Protein AF-A0A674P788-F1 (afdb_monomer)

pLDDT: mean 87.01, std 16.58, range [34.34, 98.75]

Nearest PDB structures (foldseek):
  6u1o-assembly1_A  TM=3.858E-01  e=1.169E-14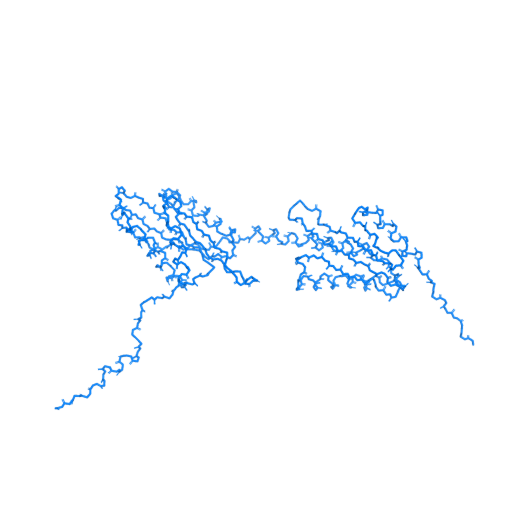  Saccharomyces cerevisiae S288C
  2ebm-assembly1_A  TM=8.494E-01  e=4.348E-06  Homo sapiens
  2cve-assembly1_A  TM=7.428E-01  e=2.187E-07  Thermus thermophilus HB8
  2yz0-assembly1_A  TM=8.628E-01  e=1.066E-05  Saccharomyces cerevisiae
  1vi7-assembly1_A  TM=7.946E-01  e=3.634E-06  Escherichia coli

InterPro domains:
  IPR001498 Impact, N-terminal [PF01205] (143-250)
  IPR006575 RWD domain [PF05773] (15-115)
  IPR006575 RWD domain [PS50908] (16-118)
  IPR006575 RWD domain [SM00591] (16-118)
  IPR016135 Ubiquitin-conjugating enzyme/RWD-like [G3DSA:3.10.110.10] (13-123)
  IPR016135 Ubiquitin-conjugating enzyme/RWD-like [SSF54495] (13-118)
  IPR020568 Ribosomal protein uS5 domain 2-type superfamily [SSF54211] (134-255)
  IPR020569 Uncharacterised protein family UPF0029, Impact, conserved site [PS00910] (206-235)
  IPR023582 Impact family [PTHR16301] (15-259)
  IPR036956 Impact, N-terminal domain superfamily [G3DSA:3.30.230.30] (134-256)

Radius of gyration: 32.17 Å; Cα contacts (8 Å, |Δi|>4): 397; chains: 1; bounding box: 90×57×105 Å

Mean predicted aligned error: 13.91 Å

Sequence (278 aa):
NVTGICGGDRWPQSIEEIEALSSIYGEEWCVIDEAARIFCIKICNGLEKPKLTACLQIILPHEYPSTSPPIYQINAAWLRGSERAKLANSLEDLYVENMGESILYLWVEKVREFLVERSQSAETGRLYEELPPIKHGESITDRRSTFQPHLAPVVSPRQVKMILEKLYENKKIASATHNIYAYRIYCEDKHSFLQDCEDDGETAAGGRLLHLLQILDVRNVMVVVSRWYGGILLGPDRFKHINNCARNILVEEGYAASTVRRPSEESRFQLLLRPSNL

Structure (mmCIF, N/CA/C/O backbone):
data_AF-A0A674P788-F1
#
_entry.id   AF-A0A674P788-F1
#
loop_
_atom_site.group_PDB
_atom_site.id
_atom_site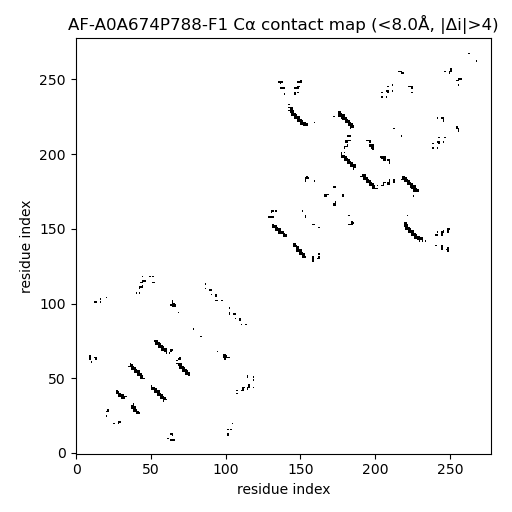.type_symbol
_atom_site.label_atom_id
_atom_site.label_alt_id
_atom_site.label_comp_id
_atom_site.label_asym_id
_atom_site.label_entity_id
_atom_site.label_seq_id
_atom_site.pdbx_PDB_ins_code
_atom_site.Cartn_x
_atom_site.Cartn_y
_atom_site.Cartn_z
_atom_site.occupancy
_atom_site.B_iso_or_equiv
_atom_site.auth_seq_id
_atom_site.auth_comp_id
_atom_site.auth_asym_id
_atom_site.auth_atom_id
_atom_site.pdbx_PDB_model_num
ATOM 1 N N . ASN A 1 1 ? 24.017 -5.223 -67.772 1.00 34.34 1 ASN A N 1
ATOM 2 C CA . ASN A 1 1 ? 24.967 -5.099 -66.649 1.00 34.34 1 ASN A CA 1
ATOM 3 C C . ASN A 1 1 ? 24.275 -4.463 -65.469 1.00 34.34 1 ASN A C 1
ATOM 5 O O . ASN A 1 1 ? 24.107 -3.254 -65.441 1.00 34.34 1 ASN A O 1
ATOM 9 N N . VAL A 1 2 ? 23.815 -5.313 -64.554 1.00 44.38 2 VAL A N 1
ATOM 10 C CA . VAL A 1 2 ? 23.377 -4.925 -63.214 1.00 44.38 2 VAL A CA 1
ATOM 11 C C . VAL A 1 2 ? 24.600 -5.083 -62.317 1.00 44.38 2 VAL A C 1
ATOM 13 O O . VAL A 1 2 ? 25.052 -6.200 -62.102 1.00 44.38 2 VAL A O 1
ATOM 16 N N . THR A 1 3 ? 25.161 -3.968 -61.866 1.00 40.00 3 THR A N 1
ATOM 17 C CA . THR A 1 3 ? 26.220 -3.863 -60.849 1.00 40.00 3 THR A CA 1
ATOM 18 C C . THR A 1 3 ? 26.080 -2.446 -60.301 1.00 40.00 3 THR A C 1
ATOM 20 O O . THR A 1 3 ? 26.124 -1.507 -61.086 1.00 40.00 3 THR A O 1
ATOM 23 N N . GLY A 1 4 ? 25.857 -2.138 -59.036 1.00 38.09 4 GLY A N 1
ATOM 24 C CA . GLY A 1 4 ? 25.847 -2.865 -57.780 1.00 38.09 4 GLY A CA 1
ATOM 25 C C . GLY A 1 4 ? 25.911 -1.721 -56.769 1.00 38.09 4 GLY A C 1
ATOM 26 O O . GLY A 1 4 ? 26.914 -1.015 -56.724 1.00 38.09 4 GLY A O 1
ATOM 27 N N . ILE A 1 5 ? 24.803 -1.421 -56.090 1.00 41.72 5 ILE A N 1
ATOM 28 C CA . ILE A 1 5 ? 24.772 -0.348 -55.094 1.00 41.72 5 ILE A CA 1
ATOM 29 C C . ILE A 1 5 ? 25.453 -0.926 -53.857 1.00 41.72 5 ILE A C 1
ATOM 31 O O . ILE A 1 5 ? 24.876 -1.766 -53.172 1.00 41.72 5 ILE A O 1
ATOM 35 N N . CYS A 1 6 ? 26.708 -0.544 -53.627 1.00 42.16 6 CYS A N 1
ATOM 36 C CA . CYS A 1 6 ? 27.419 -0.843 -52.393 1.00 42.16 6 CYS A CA 1
ATOM 37 C C . CYS A 1 6 ? 26.644 -0.202 -51.232 1.00 42.16 6 CYS A C 1
ATOM 39 O O . CYS A 1 6 ? 26.625 1.023 -51.107 1.00 42.16 6 CYS A O 1
ATOM 41 N N . GLY A 1 7 ? 25.981 -1.019 -50.410 1.00 43.88 7 GLY A N 1
ATOM 42 C CA . GLY A 1 7 ? 25.511 -0.598 -49.094 1.00 43.88 7 GLY A CA 1
ATOM 43 C C . GLY A 1 7 ? 26.738 -0.253 -48.261 1.00 43.88 7 GLY A C 1
ATOM 44 O O . GLY A 1 7 ? 27.521 -1.138 -47.938 1.00 43.88 7 GLY A O 1
ATOM 45 N N . GLY A 1 8 ? 26.966 1.039 -48.032 1.00 45.31 8 GLY A N 1
ATOM 46 C CA . GLY A 1 8 ? 28.122 1.513 -47.283 1.00 45.31 8 GLY A CA 1
ATOM 47 C C . GLY A 1 8 ? 28.039 1.066 -45.828 1.00 45.31 8 GLY A C 1
ATOM 48 O O . GLY A 1 8 ? 27.025 1.303 -45.170 1.00 45.31 8 GLY A O 1
ATOM 49 N N . ASP A 1 9 ? 29.111 0.448 -45.336 1.00 53.47 9 ASP A N 1
ATOM 50 C CA . ASP A 1 9 ? 29.295 0.121 -43.927 1.00 53.47 9 ASP A CA 1
ATOM 51 C C . ASP A 1 9 ? 29.208 1.406 -43.090 1.00 53.47 9 ASP A C 1
ATOM 53 O O . ASP A 1 9 ? 30.157 2.184 -42.995 1.00 53.47 9 ASP A O 1
ATOM 57 N N . ARG A 1 10 ? 28.055 1.639 -42.454 1.00 62.19 10 ARG A N 1
ATOM 58 C CA . ARG A 1 10 ? 27.841 2.737 -41.492 1.00 62.19 10 ARG A CA 1
ATOM 59 C C . ARG A 1 10 ? 28.417 2.444 -40.104 1.00 62.19 10 ARG A C 1
ATOM 61 O O . ARG A 1 10 ? 28.031 3.063 -39.116 1.00 62.19 10 ARG A O 1
ATOM 68 N N . TRP A 1 11 ? 29.402 1.550 -40.041 1.00 61.47 11 TRP A N 1
ATOM 69 C CA . TRP A 1 11 ? 30.199 1.274 -38.850 1.00 61.47 11 TRP A CA 1
ATOM 70 C C . TRP A 1 11 ? 30.702 2.544 -38.131 1.00 61.47 11 TRP A C 1
ATOM 72 O O . TRP A 1 11 ? 30.537 2.607 -36.909 1.00 61.47 11 TRP A O 1
ATOM 82 N N . PRO A 1 12 ? 31.194 3.592 -38.836 1.00 69.00 12 PRO A N 1
ATOM 83 C CA . PRO A 1 12 ? 31.655 4.822 -38.188 1.00 69.00 12 PRO A CA 1
ATOM 84 C C . PRO A 1 12 ? 30.560 5.536 -37.386 1.00 69.00 12 PRO A C 1
ATOM 86 O O . PRO A 1 12 ? 30.819 5.983 -36.277 1.00 69.00 12 PRO A O 1
ATOM 89 N N . GLN A 1 13 ? 29.322 5.564 -37.894 1.00 72.62 13 GLN A N 1
ATOM 90 C CA . GLN A 1 13 ? 28.210 6.251 -37.227 1.00 72.62 13 GLN A CA 1
ATOM 91 C C . GLN A 1 13 ? 27.841 5.585 -35.901 1.00 72.62 13 GLN A C 1
ATOM 93 O O . GLN A 1 13 ? 27.591 6.262 -34.910 1.00 72.62 13 GLN A O 1
ATOM 98 N N . SER A 1 14 ? 27.860 4.248 -35.859 1.00 77.75 14 SER A N 1
ATOM 99 C CA . SER A 1 14 ? 27.599 3.532 -34.610 1.00 77.75 14 SER A CA 1
ATOM 100 C C . SER A 1 14 ? 28.709 3.734 -33.573 1.00 77.75 14 SER A C 1
ATOM 102 O O . SER A 1 14 ? 28.407 3.785 -32.389 1.00 77.75 14 SER A O 1
ATOM 104 N N . ILE A 1 15 ? 29.972 3.894 -33.994 1.00 83.25 15 ILE A N 1
ATOM 105 C CA . ILE A 1 15 ? 31.086 4.193 -33.078 1.00 83.25 15 ILE A CA 1
ATOM 106 C C . ILE A 1 15 ? 30.943 5.599 -32.497 1.00 83.25 15 ILE A C 1
ATOM 108 O O . ILE A 1 15 ? 31.027 5.753 -31.282 1.00 83.25 15 ILE A O 1
ATOM 112 N N . GLU A 1 16 ? 30.683 6.597 -33.345 1.00 88.12 16 GLU A N 1
ATOM 113 C CA . GLU A 1 16 ? 30.477 7.986 -32.913 1.00 88.12 16 GLU A CA 1
ATOM 114 C C . GLU A 1 16 ? 29.339 8.086 -31.885 1.00 88.12 16 GLU A C 1
ATOM 116 O O . GLU A 1 16 ? 29.469 8.777 -30.873 1.00 88.12 16 GLU A O 1
ATOM 121 N N . GLU A 1 17 ? 28.248 7.337 -32.091 1.00 92.62 17 GLU A N 1
ATOM 122 C CA . GLU A 1 17 ? 27.154 7.235 -31.122 1.00 92.62 17 GLU A CA 1
ATOM 123 C C . GLU A 1 17 ? 27.622 6.637 -29.784 1.00 92.62 17 GLU A C 1
ATOM 125 O O . GLU A 1 17 ? 27.320 7.199 -28.732 1.00 92.62 17 GLU A O 1
ATOM 130 N N . ILE A 1 18 ? 28.388 5.539 -29.788 1.00 91.94 18 ILE A N 1
ATOM 131 C CA . ILE A 1 18 ? 28.897 4.936 -28.543 1.00 91.94 18 ILE A CA 1
ATOM 132 C C . ILE A 1 18 ? 29.847 5.883 -27.799 1.00 91.94 18 ILE A C 1
ATOM 134 O O . ILE A 1 18 ? 29.744 6.013 -26.576 1.00 91.94 18 ILE A O 1
ATOM 138 N N . GLU A 1 19 ? 30.750 6.565 -28.503 1.00 91.50 19 GLU A N 1
ATOM 139 C CA . GLU A 1 19 ? 31.676 7.534 -27.902 1.00 91.50 19 GLU A CA 1
ATOM 140 C C . GLU A 1 19 ? 30.927 8.717 -27.275 1.00 91.50 19 GLU A C 1
ATOM 142 O O . GLU A 1 19 ? 31.237 9.140 -26.151 1.00 91.50 19 GLU A O 1
ATOM 147 N N . ALA A 1 20 ? 29.891 9.211 -27.960 1.00 93.25 20 ALA A N 1
ATOM 148 C CA . ALA A 1 20 ? 29.018 10.252 -27.438 1.00 93.25 20 ALA A CA 1
ATOM 149 C C . ALA A 1 20 ? 28.290 9.782 -26.169 1.00 93.25 20 ALA A C 1
ATOM 151 O O . ALA A 1 20 ? 28.329 10.474 -25.152 1.00 93.25 20 ALA A O 1
ATOM 152 N N . LEU A 1 21 ? 27.688 8.587 -26.179 1.00 93.62 21 LEU A N 1
ATOM 153 C CA . LEU A 1 21 ? 26.980 8.033 -25.017 1.00 93.62 21 LEU A CA 1
ATOM 154 C C . LEU A 1 21 ? 27.913 7.801 -23.828 1.00 93.62 21 LEU A C 1
ATOM 156 O O . LEU A 1 21 ? 27.561 8.148 -22.700 1.00 93.62 21 LEU A O 1
ATOM 160 N N . SER A 1 22 ? 29.115 7.273 -24.069 1.00 92.38 22 SER A N 1
ATOM 161 C CA . SER A 1 22 ? 30.122 7.096 -23.021 1.00 92.38 22 SER A CA 1
ATOM 162 C C . SER A 1 22 ? 30.531 8.434 -22.398 1.00 92.38 22 SER A C 1
ATOM 164 O O . SER A 1 22 ? 30.783 8.494 -21.196 1.00 92.38 22 SER A O 1
ATOM 166 N N . SER A 1 23 ? 30.580 9.508 -23.192 1.00 94.50 23 SER A N 1
ATOM 167 C CA . SER A 1 23 ? 30.907 10.856 -22.713 1.00 94.50 23 SER A CA 1
ATOM 168 C C . SER A 1 23 ? 29.754 11.503 -21.942 1.00 94.50 23 SER A C 1
ATOM 170 O O . SER A 1 23 ? 29.988 12.183 -20.945 1.00 94.50 23 SER A O 1
ATOM 172 N N . ILE A 1 24 ? 28.512 11.290 -22.388 1.00 93.81 24 ILE A N 1
ATOM 173 C CA . ILE A 1 24 ? 27.304 11.849 -21.763 1.00 93.81 24 ILE A CA 1
ATOM 174 C C . ILE A 1 24 ? 27.024 11.175 -20.417 1.00 93.81 24 ILE A C 1
ATOM 176 O O . ILE A 1 24 ? 26.744 11.858 -19.433 1.00 93.81 24 ILE A O 1
ATOM 180 N N . TYR A 1 25 ? 27.082 9.843 -20.373 1.00 92.62 25 TYR A N 1
ATOM 181 C CA . TYR A 1 25 ? 26.608 9.058 -19.230 1.00 92.62 25 TYR A CA 1
ATOM 182 C C . TYR A 1 25 ? 27.727 8.596 -18.288 1.00 92.62 25 TYR A C 1
ATOM 184 O O . TYR A 1 25 ? 27.441 8.177 -17.166 1.00 92.62 25 TYR A O 1
ATOM 192 N N . GLY A 1 26 ? 28.997 8.699 -18.697 1.00 92.50 26 GLY A N 1
ATOM 193 C CA . GLY A 1 26 ? 30.151 8.407 -17.847 1.00 92.50 26 GLY A CA 1
ATOM 194 C C . GLY A 1 26 ? 30.041 7.043 -17.162 1.00 92.50 26 GLY A C 1
ATOM 195 O O . GLY A 1 26 ? 29.938 6.014 -17.821 1.00 92.50 26 GLY A O 1
ATOM 196 N N . GLU A 1 27 ? 30.015 7.039 -15.827 1.00 89.81 27 GLU A N 1
ATOM 197 C CA . GLU A 1 27 ? 29.941 5.818 -15.007 1.00 89.81 27 GLU A CA 1
ATOM 198 C C . GLU A 1 27 ? 28.623 5.031 -15.147 1.00 89.81 27 GLU A C 1
ATOM 200 O O . GLU A 1 27 ? 28.560 3.862 -14.760 1.00 89.81 27 GLU A O 1
ATOM 205 N N . GLU A 1 28 ? 27.554 5.643 -15.667 1.00 92.06 28 GLU A N 1
ATOM 206 C CA . GLU A 1 28 ? 26.289 4.942 -15.920 1.00 92.06 28 GLU A CA 1
ATOM 207 C C . GLU A 1 28 ? 26.374 4.022 -17.150 1.00 92.06 28 GLU A C 1
ATOM 209 O O . GLU A 1 28 ? 25.600 3.063 -17.234 1.00 92.06 28 GLU A O 1
ATOM 214 N N . TRP A 1 29 ? 27.306 4.284 -18.075 1.00 95.19 29 TRP A N 1
ATOM 215 C CA . TRP A 1 29 ? 27.534 3.514 -19.298 1.00 95.19 29 TRP A CA 1
ATOM 216 C C . TRP A 1 29 ? 28.665 2.496 -19.120 1.00 95.19 29 TRP A C 1
ATOM 218 O O . TRP A 1 29 ? 29.747 2.807 -18.629 1.00 95.19 29 TRP A O 1
ATOM 228 N N . CYS A 1 30 ? 28.430 1.258 -19.547 1.00 93.94 30 CYS A N 1
ATOM 229 C CA . CYS A 1 30 ? 29.370 0.155 -19.410 1.00 93.94 30 CYS A CA 1
ATOM 230 C C . CYS A 1 30 ? 29.507 -0.609 -20.730 1.00 93.94 30 CYS A C 1
ATOM 232 O O . CYS A 1 30 ? 28.526 -1.112 -21.284 1.00 93.94 30 CYS A O 1
ATOM 234 N N . VAL A 1 31 ? 30.745 -0.740 -21.206 1.00 93.62 31 VAL A N 1
ATOM 235 C CA . VAL A 1 31 ? 31.096 -1.634 -22.314 1.00 93.62 31 VAL A CA 1
ATOM 236 C C . VAL A 1 31 ? 31.291 -3.036 -21.742 1.00 93.62 31 VAL A C 1
ATOM 238 O O . VAL A 1 31 ? 32.177 -3.249 -20.916 1.00 93.62 31 VAL A O 1
ATOM 241 N N . ILE A 1 32 ? 30.440 -3.980 -22.147 1.00 93.75 32 ILE A N 1
ATOM 242 C CA . ILE A 1 32 ? 30.490 -5.369 -21.667 1.00 93.75 32 ILE A CA 1
ATOM 243 C C . ILE A 1 32 ? 31.425 -6.191 -22.550 1.00 93.75 32 ILE A C 1
ATOM 245 O O . ILE A 1 32 ? 32.307 -6.881 -22.046 1.00 93.75 32 ILE A O 1
ATOM 249 N N . ASP A 1 33 ? 31.228 -6.104 -23.865 1.00 93.25 33 ASP A N 1
ATOM 250 C CA . ASP A 1 33 ? 32.060 -6.755 -24.873 1.00 93.25 33 ASP A CA 1
ATOM 251 C C . ASP A 1 33 ? 32.026 -5.908 -26.148 1.00 93.25 33 ASP A C 1
ATOM 253 O O . ASP A 1 33 ? 31.024 -5.869 -26.861 1.00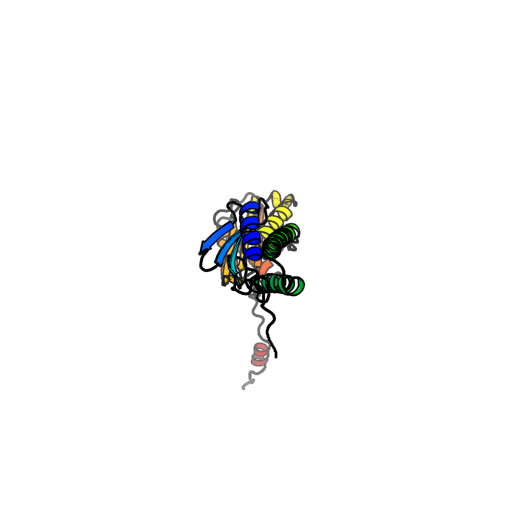 93.25 33 ASP A O 1
ATOM 257 N N . GLU A 1 34 ? 33.116 -5.196 -26.417 1.00 89.56 34 GLU A N 1
ATOM 258 C CA . GLU A 1 34 ? 33.230 -4.315 -27.579 1.00 89.56 34 GLU A CA 1
ATOM 259 C C . GLU A 1 34 ? 33.213 -5.099 -28.900 1.00 89.56 34 GLU A C 1
ATOM 261 O O . GLU A 1 34 ? 32.553 -4.689 -29.855 1.00 89.56 34 GLU A O 1
ATOM 266 N N . ALA A 1 35 ? 33.867 -6.266 -28.942 1.00 88.44 35 ALA A N 1
ATOM 267 C CA . ALA A 1 35 ? 33.947 -7.095 -30.143 1.00 88.44 35 ALA A CA 1
ATOM 268 C C . ALA A 1 35 ? 32.581 -7.697 -30.501 1.00 88.44 35 ALA A C 1
ATOM 270 O O . ALA A 1 35 ? 32.218 -7.762 -31.676 1.00 88.44 35 ALA A O 1
ATOM 271 N N . ALA A 1 36 ? 31.803 -8.087 -29.490 1.00 90.56 36 ALA A N 1
ATOM 272 C CA . ALA A 1 36 ? 30.429 -8.553 -29.658 1.00 90.56 36 ALA A CA 1
ATOM 273 C C . ALA A 1 36 ? 29.386 -7.413 -29.682 1.00 90.56 36 ALA A C 1
ATOM 275 O O . ALA A 1 36 ? 28.190 -7.689 -29.796 1.00 90.56 36 ALA A O 1
ATOM 276 N N . ARG A 1 37 ? 29.818 -6.145 -29.584 1.00 93.25 37 ARG A N 1
ATOM 277 C CA . ARG A 1 37 ? 28.974 -4.933 -29.557 1.00 93.25 37 ARG A CA 1
ATOM 278 C C . ARG A 1 37 ? 27.885 -4.973 -28.486 1.00 93.25 37 ARG A C 1
ATOM 280 O O . ARG A 1 37 ? 26.720 -4.660 -28.751 1.00 93.25 37 ARG A O 1
ATOM 287 N N . ILE A 1 38 ? 28.279 -5.379 -27.282 1.00 95.06 38 ILE A N 1
ATOM 288 C CA . ILE A 1 38 ? 27.415 -5.498 -26.110 1.00 95.06 38 ILE A CA 1
ATOM 289 C C . ILE A 1 38 ? 27.736 -4.384 -25.119 1.00 95.06 38 ILE A C 1
ATOM 291 O O . ILE A 1 38 ? 28.860 -4.256 -24.625 1.00 95.06 38 ILE A O 1
ATOM 295 N N . PHE A 1 39 ? 26.705 -3.632 -24.756 1.00 95.94 39 PHE A N 1
ATOM 296 C CA . PHE A 1 39 ? 26.774 -2.493 -23.847 1.00 95.94 39 PHE A CA 1
ATOM 297 C C . PHE A 1 39 ? 25.673 -2.623 -22.778 1.00 95.94 39 PHE A C 1
ATOM 299 O O . PHE A 1 39 ? 24.627 -3.213 -23.042 1.00 95.94 39 PHE A O 1
ATOM 306 N N . CYS A 1 40 ? 25.863 -2.102 -21.564 1.00 96.31 40 CYS A N 1
ATOM 307 C CA . CYS A 1 40 ? 24.758 -1.835 -20.624 1.00 96.31 40 CYS A CA 1
ATOM 308 C C . CYS A 1 40 ? 24.837 -0.392 -20.158 1.00 96.31 40 CYS A C 1
ATOM 310 O O . CYS A 1 40 ? 25.914 0.147 -19.923 1.00 96.31 40 CYS A O 1
ATOM 312 N N . ILE A 1 41 ? 23.669 0.198 -19.952 1.00 96.56 41 ILE A N 1
ATOM 313 C CA . ILE A 1 41 ? 23.519 1.458 -19.245 1.00 96.56 41 ILE A CA 1
ATOM 314 C C . ILE A 1 41 ? 22.586 1.283 -18.053 1.00 96.56 41 ILE A C 1
ATOM 316 O O . ILE A 1 41 ? 21.514 0.676 -18.151 1.00 96.56 41 ILE A O 1
ATOM 320 N N . LYS A 1 42 ? 22.992 1.826 -16.907 1.00 95.31 42 LYS A N 1
ATOM 321 C CA . LYS A 1 42 ? 22.166 1.907 -15.703 1.00 95.31 42 LYS A CA 1
ATOM 322 C C . LYS A 1 42 ? 21.440 3.247 -15.677 1.00 95.31 42 LYS A C 1
ATOM 324 O O . LYS A 1 42 ? 22.055 4.282 -15.486 1.00 95.31 42 LYS A O 1
ATOM 329 N N . ILE A 1 43 ? 20.119 3.214 -15.795 1.00 94.75 43 ILE A N 1
ATOM 330 C CA . ILE A 1 43 ? 19.272 4.405 -15.892 1.00 94.75 43 ILE A CA 1
ATOM 331 C C . ILE A 1 43 ? 18.508 4.577 -14.581 1.00 94.75 43 ILE A C 1
ATOM 333 O O . ILE A 1 43 ? 17.904 3.624 -14.075 1.00 94.75 43 ILE A O 1
ATOM 337 N N . CYS A 1 44 ? 18.516 5.789 -14.023 1.00 90.62 44 CYS A N 1
ATOM 338 C CA . CYS A 1 44 ? 17.719 6.147 -12.852 1.00 90.62 44 CYS A CA 1
ATOM 339 C C . CYS A 1 44 ? 16.799 7.346 -13.114 1.00 90.62 44 CYS A C 1
ATOM 341 O O . CYS A 1 44 ? 17.060 8.172 -13.986 1.00 90.62 44 CYS A O 1
ATOM 343 N N . ASN A 1 45 ? 15.720 7.453 -12.333 1.00 86.69 45 ASN A N 1
ATOM 344 C CA . ASN A 1 45 ? 14.744 8.543 -12.454 1.00 86.69 45 ASN A CA 1
ATOM 345 C C . ASN A 1 45 ? 15.235 9.909 -11.939 1.00 86.69 45 ASN A C 1
ATOM 347 O O . ASN A 1 45 ? 14.469 10.861 -11.979 1.00 86.69 45 ASN A O 1
ATOM 351 N N . GLY A 1 46 ? 16.459 10.017 -11.408 1.00 79.38 46 GLY A N 1
ATOM 352 C CA . GLY A 1 46 ? 17.012 11.281 -10.897 1.00 79.38 46 GLY A CA 1
ATOM 353 C C . GLY A 1 46 ? 16.326 11.855 -9.645 1.00 79.38 46 GLY A C 1
ATOM 354 O O . GLY A 1 46 ? 16.718 12.920 -9.182 1.00 79.38 46 GLY A O 1
ATOM 355 N N . LEU A 1 47 ? 15.331 11.165 -9.076 1.00 76.81 47 LEU A N 1
ATOM 356 C CA . LEU A 1 47 ? 14.580 11.609 -7.896 1.00 76.81 47 LEU A CA 1
ATOM 357 C C . LEU A 1 47 ? 15.178 11.041 -6.600 1.00 76.81 47 LEU A C 1
ATOM 359 O O . LEU A 1 47 ? 15.710 9.928 -6.582 1.00 76.81 47 LEU A O 1
ATOM 363 N N . GLU A 1 48 ? 15.038 11.776 -5.490 1.00 68.38 48 GLU A N 1
ATOM 364 C CA . GLU A 1 48 ? 15.535 11.327 -4.182 1.00 68.38 48 GLU A CA 1
ATOM 365 C C . GLU A 1 48 ? 14.775 10.094 -3.665 1.00 68.38 48 GLU A C 1
ATOM 367 O O . GLU A 1 48 ? 15.405 9.122 -3.237 1.00 68.38 48 GLU A O 1
ATOM 372 N N . LYS A 1 49 ? 13.431 10.088 -3.728 1.00 68.69 49 LYS A N 1
ATOM 373 C CA . LYS A 1 49 ? 12.575 8.935 -3.389 1.00 68.69 49 LYS A CA 1
ATOM 374 C C . LYS A 1 49 ? 11.234 8.985 -4.148 1.00 68.69 49 LYS A C 1
ATOM 376 O O . LYS A 1 49 ? 10.681 10.070 -4.231 1.00 68.69 49 LYS A O 1
ATOM 381 N N . PRO A 1 50 ? 10.688 7.834 -4.600 1.00 67.75 50 PRO A N 1
ATOM 382 C CA . PRO A 1 50 ? 11.356 6.535 -4.709 1.0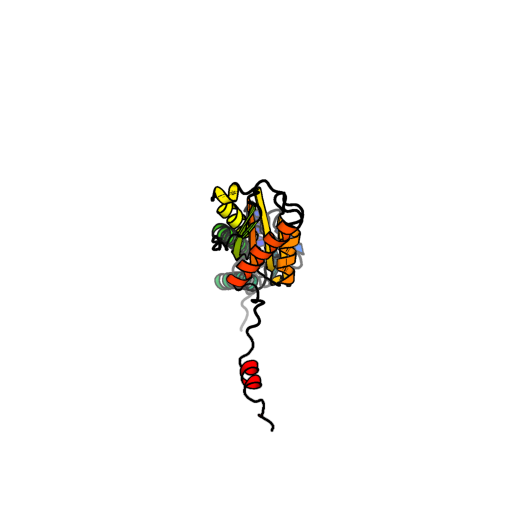0 67.75 50 PRO A CA 1
ATOM 383 C C . PRO A 1 50 ? 12.396 6.529 -5.846 1.00 67.75 50 PRO A C 1
ATOM 385 O O . PRO A 1 50 ? 12.068 6.811 -6.994 1.00 67.75 50 PRO A O 1
ATOM 388 N N . LYS A 1 51 ? 13.650 6.149 -5.550 1.00 82.38 51 LYS A N 1
ATOM 389 C CA . LYS A 1 51 ? 14.697 5.991 -6.574 1.00 82.38 51 LYS A CA 1
ATOM 390 C C . LYS A 1 51 ? 14.440 4.717 -7.375 1.00 82.38 51 LYS A C 1
ATOM 392 O O . LYS A 1 51 ? 14.641 3.609 -6.876 1.00 82.38 51 LYS A O 1
ATOM 397 N N . LEU A 1 52 ? 13.974 4.876 -8.609 1.00 88.12 52 LEU A N 1
ATOM 398 C CA . LEU A 1 52 ? 13.778 3.774 -9.544 1.00 88.12 52 LEU A CA 1
ATOM 399 C C . LEU A 1 52 ? 15.016 3.614 -10.417 1.00 88.12 52 LEU A C 1
ATOM 401 O O . LEU A 1 52 ? 15.678 4.585 -10.780 1.00 88.12 52 LEU A O 1
ATOM 405 N N . THR A 1 53 ? 15.354 2.368 -10.728 1.00 90.88 53 THR A N 1
ATOM 406 C CA . THR A 1 53 ? 16.512 2.033 -11.558 1.00 90.88 53 THR A CA 1
ATOM 407 C C . THR A 1 53 ? 16.173 0.875 -12.490 1.00 90.88 53 THR A C 1
ATOM 409 O O . THR A 1 53 ? 15.424 -0.028 -12.099 1.00 90.88 53 THR A O 1
ATOM 412 N N . ALA A 1 54 ? 16.739 0.912 -13.695 1.00 94.31 54 ALA A N 1
ATOM 413 C CA . ALA A 1 54 ? 16.738 -0.161 -14.688 1.00 94.31 54 ALA A CA 1
ATOM 414 C C . ALA A 1 54 ? 18.145 -0.275 -15.317 1.00 94.31 54 ALA A C 1
ATOM 416 O O . ALA A 1 54 ? 18.781 0.754 -15.526 1.00 94.31 54 ALA A O 1
ATOM 417 N N . CYS A 1 55 ? 18.644 -1.486 -15.608 1.00 95.88 55 CYS A N 1
ATOM 418 C CA . CYS A 1 55 ? 19.755 -1.656 -16.572 1.00 95.88 55 CYS A CA 1
ATOM 419 C C . CYS A 1 55 ? 19.149 -2.040 -17.913 1.00 95.88 55 CYS A C 1
ATOM 421 O O . CYS A 1 55 ? 18.346 -2.977 -17.989 1.00 95.88 55 CYS A O 1
ATOM 423 N N . LEU A 1 56 ? 19.539 -1.296 -18.938 1.00 96.88 56 LEU A N 1
ATOM 424 C CA . LEU A 1 56 ? 19.267 -1.586 -20.331 1.00 96.88 56 LEU A CA 1
ATOM 425 C C . LEU A 1 56 ? 20.549 -2.172 -20.919 1.00 96.88 56 LEU A C 1
ATOM 427 O O . LEU A 1 56 ? 21.535 -1.459 -21.086 1.00 96.88 56 LEU A O 1
ATOM 431 N N . GLN A 1 57 ? 20.539 -3.471 -21.193 1.00 97.38 57 GLN A N 1
ATOM 432 C CA . GLN A 1 57 ? 21.580 -4.127 -21.971 1.00 97.38 57 GLN A CA 1
ATOM 433 C C . GLN A 1 57 ? 21.215 -4.041 -23.451 1.00 97.38 57 GLN A C 1
ATOM 435 O O . GLN A 1 57 ? 20.072 -4.316 -23.815 1.00 97.38 57 GLN A O 1
ATOM 440 N N . ILE A 1 58 ? 22.187 -3.677 -24.279 1.00 96.94 58 ILE A N 1
ATOM 441 C CA . ILE A 1 58 ? 22.056 -3.401 -25.707 1.00 96.94 58 ILE A CA 1
ATOM 442 C C . ILE A 1 58 ? 23.071 -4.264 -26.450 1.00 96.94 58 ILE A C 1
ATOM 444 O O . ILE A 1 58 ? 24.230 -4.357 -26.049 1.00 96.94 58 ILE A O 1
ATOM 448 N N . ILE A 1 59 ? 22.631 -4.886 -27.535 1.00 96.06 59 ILE A N 1
ATOM 449 C CA . ILE A 1 59 ? 23.457 -5.633 -28.477 1.00 96.06 59 ILE A CA 1
ATOM 450 C C . ILE A 1 59 ? 23.201 -5.014 -29.848 1.00 96.06 59 ILE A C 1
ATOM 452 O O . ILE A 1 59 ? 22.050 -4.968 -30.283 1.00 96.06 59 ILE A O 1
ATOM 456 N N . LEU A 1 60 ? 24.243 -4.518 -30.517 1.00 93.69 60 LEU A N 1
ATOM 457 C CA . LEU A 1 60 ? 24.101 -3.858 -31.819 1.00 93.69 60 LEU A CA 1
ATOM 458 C C . LEU A 1 60 ? 24.356 -4.841 -32.974 1.00 93.69 60 LEU A C 1
ATOM 460 O O . LEU A 1 60 ? 25.503 -5.253 -33.170 1.00 93.69 60 LEU A O 1
ATOM 464 N N . PRO A 1 61 ? 23.338 -5.192 -33.786 1.00 92.94 61 PRO A N 1
ATOM 465 C CA . PRO A 1 61 ? 23.539 -5.981 -35.002 1.00 92.94 61 PRO A CA 1
ATOM 466 C C . PRO A 1 61 ? 24.444 -5.259 -35.998 1.00 92.94 61 PRO A C 1
ATOM 468 O O . PRO A 1 61 ? 24.480 -4.028 -36.022 1.00 92.94 61 PRO A O 1
ATOM 471 N N . HIS A 1 62 ? 25.148 -6.001 -36.856 1.00 89.31 62 HIS A N 1
ATOM 472 C CA . HIS A 1 62 ? 26.050 -5.431 -37.869 1.00 89.31 62 HIS A CA 1
ATOM 473 C C . HIS A 1 62 ? 25.370 -4.398 -38.775 1.00 89.31 62 HIS A C 1
ATOM 475 O O . HIS A 1 62 ? 26.007 -3.439 -39.196 1.00 89.31 62 HIS A O 1
ATOM 481 N N . GLU A 1 63 ? 24.068 -4.543 -38.996 1.00 89.69 63 GLU A N 1
ATOM 482 C CA . GLU A 1 63 ? 23.272 -3.673 -39.851 1.00 89.69 63 GLU A CA 1
ATOM 483 C C . GLU A 1 63 ? 22.700 -2.439 -39.130 1.00 89.69 63 GLU A C 1
ATOM 485 O O . GLU A 1 63 ? 22.045 -1.614 -39.770 1.00 89.69 63 GLU A O 1
ATOM 490 N N . TYR A 1 64 ? 22.922 -2.282 -37.820 1.00 89.19 64 TYR A N 1
ATOM 491 C CA . TYR A 1 64 ? 22.565 -1.069 -37.076 1.00 89.19 64 TYR A CA 1
ATOM 492 C C . TYR A 1 64 ? 23.542 0.083 -37.390 1.00 89.19 64 TYR A C 1
ATOM 494 O O . TYR A 1 64 ? 24.755 -0.160 -37.407 1.00 89.19 64 TYR A O 1
ATOM 502 N N . PRO A 1 65 ? 23.068 1.335 -37.577 1.00 86.81 65 PRO A N 1
ATOM 503 C CA . PRO A 1 65 ? 21.675 1.814 -37.459 1.00 86.81 65 PRO A CA 1
ATOM 504 C C . PRO A 1 65 ? 20.823 1.697 -38.731 1.00 86.81 65 PRO A C 1
ATOM 506 O O . PRO A 1 65 ? 19.682 2.143 -38.767 1.00 86.81 65 PRO A O 1
ATOM 509 N N . SER A 1 66 ? 21.357 1.105 -39.799 1.00 84.50 66 SER A N 1
ATOM 510 C CA . SER A 1 66 ? 20.769 1.190 -41.140 1.00 84.50 66 SER A CA 1
ATOM 511 C C . SER A 1 66 ? 19.449 0.434 -41.297 1.00 84.50 66 SER A C 1
ATOM 513 O O . SER A 1 66 ? 18.456 1.033 -41.696 1.00 84.50 66 SER A O 1
ATOM 515 N N . THR A 1 67 ? 19.439 -0.881 -41.064 1.00 85.38 67 THR A N 1
ATOM 516 C CA . THR A 1 67 ? 18.278 -1.734 -41.401 1.00 85.38 67 THR A CA 1
ATOM 517 C C . THR A 1 67 ? 17.821 -2.642 -40.267 1.00 85.38 67 THR A C 1
ATOM 519 O O . THR A 1 67 ? 16.802 -3.308 -40.419 1.00 85.38 67 THR A O 1
ATOM 522 N N . SER A 1 68 ? 18.543 -2.665 -39.146 1.00 89.06 68 SER A N 1
ATOM 523 C CA . SER A 1 68 ? 18.204 -3.480 -37.976 1.00 89.06 68 SER A CA 1
ATOM 524 C C . SER A 1 68 ? 18.187 -2.617 -36.712 1.00 89.06 68 SER A C 1
ATOM 526 O O . SER A 1 68 ? 19.112 -1.819 -36.535 1.00 89.06 68 SER A O 1
ATOM 528 N N . PRO A 1 69 ? 17.190 -2.776 -35.820 1.00 92.38 69 PRO A N 1
ATOM 529 C CA . PRO A 1 69 ? 17.189 -2.112 -34.523 1.00 92.38 69 PRO A CA 1
ATOM 530 C C . PRO A 1 69 ? 18.237 -2.731 -33.585 1.00 92.38 69 PRO A C 1
ATOM 532 O O . PRO A 1 69 ? 18.654 -3.878 -33.784 1.00 92.38 69 PRO A O 1
ATOM 535 N N . PRO A 1 70 ? 18.636 -2.027 -32.514 1.00 94.06 70 PRO A N 1
ATOM 536 C CA . PRO A 1 70 ? 19.364 -2.643 -31.415 1.00 94.06 70 PRO A CA 1
ATOM 537 C C . PRO A 1 70 ? 18.545 -3.782 -30.785 1.00 94.06 70 PRO A C 1
ATOM 539 O O . PRO A 1 70 ? 17.333 -3.679 -30.609 1.00 94.06 70 PRO A O 1
ATOM 542 N N . ILE A 1 71 ? 19.202 -4.864 -30.380 1.00 95.25 71 ILE A N 1
ATOM 543 C CA . ILE A 1 71 ? 18.577 -5.911 -29.562 1.00 95.25 71 ILE A CA 1
ATOM 544 C C . ILE A 1 71 ? 18.775 -5.529 -28.100 1.00 95.25 71 ILE A C 1
ATOM 546 O O . ILE A 1 71 ? 19.870 -5.118 -27.717 1.00 95.25 71 ILE A O 1
ATOM 550 N N . TYR A 1 72 ? 17.750 -5.684 -27.262 1.00 96.12 72 TYR A N 1
ATOM 551 C CA . TYR A 1 72 ? 17.845 -5.248 -25.873 1.00 96.12 72 TYR A CA 1
ATOM 552 C C . TYR A 1 72 ? 17.282 -6.220 -24.841 1.00 96.12 72 TYR A C 1
ATOM 554 O O . TYR A 1 72 ? 16.408 -7.048 -25.106 1.00 96.12 72 TYR A O 1
ATOM 562 N N . GLN A 1 73 ? 17.767 -6.062 -23.610 1.00 94.06 73 GLN A N 1
ATOM 563 C CA . GLN A 1 73 ? 17.188 -6.649 -22.408 1.00 94.06 73 GLN A CA 1
ATOM 564 C C . GLN A 1 73 ? 17.110 -5.594 -21.305 1.00 94.06 73 GLN A C 1
ATOM 566 O O . GLN A 1 73 ? 18.107 -4.959 -20.972 1.00 94.06 73 GLN A O 1
ATOM 571 N N . ILE A 1 74 ? 15.927 -5.426 -20.707 1.00 94.50 74 ILE A N 1
ATOM 572 C CA . ILE A 1 74 ? 15.733 -4.521 -19.567 1.00 94.50 74 ILE A CA 1
ATOM 573 C C . ILE A 1 74 ? 15.583 -5.344 -18.296 1.00 94.50 74 ILE A C 1
ATOM 575 O O . ILE A 1 74 ? 14.663 -6.162 -18.175 1.00 94.50 74 ILE A O 1
ATOM 579 N N . ASN A 1 75 ? 16.467 -5.092 -17.332 1.00 90.31 75 ASN A N 1
ATOM 580 C CA . ASN A 1 75 ? 16.400 -5.681 -16.005 1.00 90.31 75 ASN A CA 1
ATOM 581 C C . ASN A 1 75 ? 15.983 -4.634 -14.967 1.00 90.31 75 ASN A C 1
ATOM 583 O O . ASN A 1 75 ? 16.706 -3.677 -14.679 1.00 90.31 75 ASN A O 1
ATOM 587 N N . ALA A 1 76 ? 14.803 -4.853 -14.395 1.00 88.44 76 ALA A N 1
ATOM 588 C CA . ALA A 1 76 ? 14.264 -4.103 -13.277 1.00 88.44 76 ALA A CA 1
ATOM 589 C C . ALA A 1 76 ? 13.282 -4.994 -12.502 1.00 88.44 76 ALA A C 1
ATOM 591 O O . ALA A 1 76 ? 12.327 -5.515 -13.077 1.00 88.44 76 ALA A O 1
ATOM 592 N N . ALA A 1 77 ? 13.478 -5.148 -11.186 1.00 82.38 77 ALA A N 1
ATOM 593 C CA . ALA A 1 77 ? 12.688 -6.072 -10.354 1.00 82.38 77 ALA A CA 1
ATOM 594 C C . ALA A 1 77 ? 11.166 -5.821 -10.416 1.00 82.38 77 ALA A C 1
ATOM 596 O O . ALA A 1 77 ? 10.360 -6.733 -10.215 1.00 82.38 77 ALA A O 1
ATOM 597 N N . TRP A 1 78 ? 10.795 -4.577 -10.706 1.00 80.50 78 TRP A N 1
ATOM 598 C CA . TRP A 1 78 ? 9.435 -4.066 -10.733 1.00 80.50 78 TRP A CA 1
ATOM 599 C C . TRP A 1 78 ? 8.788 -4.055 -12.129 1.00 80.50 78 TRP A C 1
ATOM 601 O O . TRP A 1 78 ? 7.585 -3.826 -12.225 1.00 80.50 78 TRP A O 1
ATOM 611 N N . LEU A 1 79 ? 9.553 -4.272 -13.204 1.00 86.25 79 LEU A N 1
ATOM 612 C CA . LEU A 1 79 ? 9.065 -4.162 -14.580 1.00 86.25 79 LEU A CA 1
ATOM 613 C C . LEU A 1 79 ? 8.455 -5.498 -15.028 1.00 86.25 79 LEU A C 1
ATOM 615 O O . LEU A 1 79 ? 9.159 -6.405 -15.477 1.00 86.25 79 LEU A O 1
ATOM 619 N N . ARG A 1 80 ? 7.136 -5.640 -14.876 1.00 84.94 80 ARG A N 1
ATOM 620 C CA . ARG A 1 80 ? 6.387 -6.868 -15.198 1.00 84.94 80 ARG A CA 1
ATOM 621 C C . AR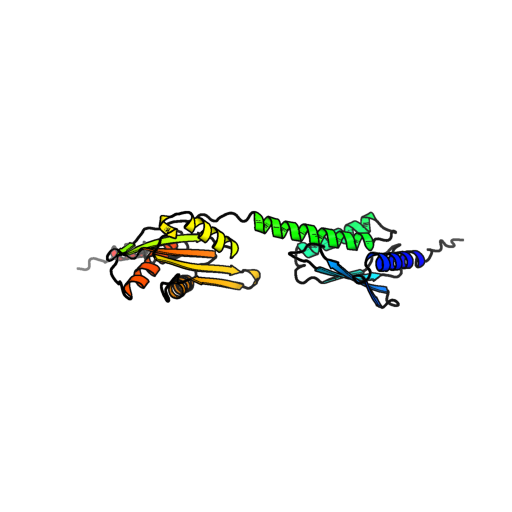G A 1 80 ? 5.059 -6.544 -15.883 1.00 84.94 80 ARG A C 1
ATOM 623 O O . ARG A 1 80 ? 4.573 -5.421 -15.793 1.00 84.94 80 ARG A O 1
ATOM 630 N N . GLY A 1 81 ? 4.470 -7.542 -16.542 1.00 86.75 81 GLY A N 1
ATOM 631 C CA . GLY A 1 81 ? 3.120 -7.454 -17.106 1.00 86.75 81 GLY A CA 1
ATOM 632 C C . GLY A 1 81 ? 2.940 -6.282 -18.074 1.00 86.75 81 GLY A C 1
ATOM 633 O O . GLY A 1 81 ? 3.750 -6.089 -18.982 1.00 86.75 81 GLY A O 1
ATOM 634 N N . SER A 1 82 ? 1.881 -5.498 -17.857 1.00 83.19 82 SER A N 1
ATOM 635 C CA . SER A 1 82 ? 1.499 -4.364 -18.706 1.00 83.19 82 SER A CA 1
ATOM 636 C C . SER A 1 82 ? 2.571 -3.276 -18.784 1.00 83.19 82 SER A C 1
ATOM 638 O O . SER A 1 82 ? 2.785 -2.723 -19.855 1.00 83.19 82 SER A O 1
ATOM 640 N N . GLU A 1 83 ? 3.294 -3.005 -17.697 1.00 86.50 83 GLU A N 1
ATOM 641 C CA . GLU A 1 83 ? 4.356 -1.989 -17.673 1.00 86.50 83 GLU A CA 1
ATOM 642 C C . GLU A 1 83 ? 5.528 -2.372 -18.585 1.00 86.50 83 GLU A C 1
ATOM 644 O O . GLU A 1 83 ? 6.063 -1.530 -19.303 1.00 86.50 83 GLU A O 1
ATOM 649 N N . ARG A 1 84 ? 5.888 -3.664 -18.618 1.00 91.38 84 ARG A N 1
ATOM 650 C CA . ARG A 1 84 ? 6.915 -4.178 -19.535 1.00 91.38 84 ARG A CA 1
ATOM 651 C C . ARG A 1 84 ? 6.479 -4.037 -20.992 1.00 91.38 84 ARG A C 1
ATOM 653 O O . ARG A 1 84 ? 7.293 -3.647 -21.819 1.00 91.38 84 ARG A O 1
ATOM 660 N N . ALA A 1 85 ? 5.217 -4.350 -21.289 1.00 89.00 85 ALA A N 1
ATOM 661 C CA . ALA A 1 85 ? 4.669 -4.232 -22.638 1.00 89.00 85 ALA A CA 1
ATOM 662 C C . ALA A 1 85 ? 4.626 -2.770 -23.108 1.00 89.00 85 ALA A C 1
ATOM 664 O O . ALA A 1 85 ? 5.069 -2.481 -24.210 1.00 89.00 85 ALA A O 1
ATOM 665 N N . LYS A 1 86 ? 4.177 -1.838 -22.255 1.00 93.12 86 LYS A N 1
ATOM 666 C CA . LYS A 1 86 ? 4.163 -0.398 -22.569 1.00 93.12 86 LYS A CA 1
ATOM 667 C C . LYS A 1 86 ? 5.553 0.135 -22.907 1.00 93.12 86 LYS A C 1
ATOM 669 O O . LYS A 1 86 ? 5.713 0.805 -23.924 1.00 93.12 86 LYS A O 1
ATOM 674 N N . LEU A 1 87 ? 6.548 -0.170 -22.067 1.00 95.25 87 LEU A N 1
ATOM 675 C CA . LEU A 1 87 ? 7.917 0.284 -22.301 1.00 95.25 87 LEU A CA 1
ATOM 676 C C . LEU A 1 87 ? 8.500 -0.340 -23.574 1.00 95.25 87 LEU A C 1
ATOM 678 O O . LEU A 1 87 ? 9.108 0.370 -24.361 1.00 95.25 87 LEU A O 1
ATOM 682 N N . ALA A 1 88 ? 8.279 -1.638 -23.802 1.00 94.06 88 ALA A N 1
ATOM 683 C CA . ALA A 1 88 ? 8.740 -2.309 -25.015 1.00 94.06 88 ALA A CA 1
ATOM 684 C C . ALA A 1 88 ? 8.129 -1.700 -26.286 1.00 94.06 88 ALA A C 1
ATOM 686 O O . ALA A 1 88 ? 8.868 -1.363 -27.202 1.00 94.06 88 ALA A O 1
ATOM 687 N N . ASN A 1 89 ? 6.810 -1.483 -26.299 1.00 94.75 89 ASN A N 1
ATOM 688 C CA . ASN A 1 89 ? 6.130 -0.842 -27.423 1.00 94.75 89 ASN A CA 1
ATOM 689 C C . ASN A 1 89 ? 6.687 0.565 -27.680 1.00 94.75 89 ASN A C 1
ATOM 691 O O . ASN A 1 89 ? 6.972 0.901 -28.816 1.00 94.75 89 ASN A O 1
ATOM 695 N N . SER A 1 90 ? 6.945 1.343 -26.622 1.00 96.44 90 SER A N 1
ATOM 696 C CA . SER A 1 90 ? 7.506 2.696 -26.764 1.00 96.44 90 SER A CA 1
ATOM 697 C C . SER A 1 90 ? 8.907 2.708 -27.390 1.00 96.44 90 SER A C 1
ATOM 699 O O . SER A 1 90 ? 9.250 3.648 -28.098 1.00 96.44 90 SER A O 1
ATOM 701 N N . LEU A 1 91 ? 9.739 1.698 -27.111 1.00 96.06 91 LEU A N 1
ATOM 702 C CA . LEU A 1 91 ? 11.071 1.583 -27.717 1.00 96.06 91 LEU A CA 1
ATOM 703 C C . LEU A 1 91 ? 10.998 1.152 -29.187 1.00 96.06 91 LEU A C 1
ATOM 705 O O . LEU A 1 91 ? 11.778 1.646 -30.001 1.00 96.06 91 LEU A O 1
ATOM 709 N N . GLU A 1 92 ? 10.057 0.266 -29.515 1.00 94.19 92 GLU A N 1
ATOM 710 C CA . GLU A 1 92 ? 9.784 -0.154 -30.892 1.00 94.19 92 GLU A CA 1
ATOM 711 C C . GLU A 1 92 ? 9.253 1.014 -31.732 1.00 94.19 92 GLU A C 1
ATOM 713 O O . GLU A 1 92 ? 9.768 1.270 -32.818 1.00 94.19 92 GLU A O 1
ATOM 718 N N . ASP A 1 93 ? 8.295 1.778 -31.201 1.00 94.94 93 ASP A N 1
ATOM 719 C CA . ASP A 1 93 ? 7.741 2.961 -31.865 1.00 94.94 93 ASP A CA 1
ATOM 720 C C . ASP A 1 93 ? 8.853 3.978 -32.181 1.00 94.94 93 ASP A C 1
ATOM 722 O O . ASP A 1 93 ? 8.960 4.448 -33.313 1.00 94.94 93 ASP A O 1
ATOM 726 N N . LEU A 1 94 ? 9.764 4.232 -31.230 1.00 95.25 94 LEU A N 1
ATOM 727 C CA . LEU A 1 94 ? 10.921 5.109 -31.453 1.00 95.25 94 LEU A CA 1
ATOM 728 C C . LEU A 1 94 ? 11.845 4.617 -32.567 1.00 95.25 94 LEU A C 1
ATOM 730 O O . LEU A 1 94 ? 12.394 5.435 -33.304 1.00 95.25 94 LEU A O 1
ATOM 734 N N . TYR A 1 95 ? 12.041 3.304 -32.694 1.00 93.06 95 TYR A N 1
ATOM 735 C CA . TYR A 1 95 ? 12.812 2.761 -33.807 1.00 93.06 95 TYR A CA 1
ATOM 736 C C . TYR A 1 95 ? 12.092 2.987 -35.139 1.00 93.06 95 TYR A C 1
ATOM 738 O O . TYR A 1 95 ? 12.706 3.466 -36.091 1.00 93.06 95 TYR A O 1
ATOM 746 N N . VAL A 1 96 ? 10.794 2.682 -35.204 1.00 92.50 96 VAL A N 1
ATOM 747 C CA . VAL A 1 96 ? 9.990 2.843 -36.424 1.00 92.50 96 VAL A CA 1
ATOM 748 C C . VAL A 1 96 ? 9.971 4.301 -36.890 1.00 92.50 96 VAL A C 1
ATOM 750 O O . VAL A 1 96 ? 10.078 4.565 -38.087 1.00 92.50 96 VAL A O 1
ATOM 753 N N . GLU A 1 97 ? 9.886 5.246 -35.957 1.00 94.88 97 GLU A N 1
ATOM 754 C CA . GLU A 1 97 ? 9.901 6.684 -36.243 1.00 94.88 97 GLU A CA 1
ATOM 755 C C . GLU A 1 97 ? 11.268 7.204 -36.718 1.00 94.88 97 GLU A C 1
ATOM 757 O O . GLU A 1 97 ? 11.324 8.219 -37.410 1.00 94.88 97 GLU A O 1
ATOM 762 N N . ASN A 1 98 ? 12.362 6.510 -36.383 1.00 93.00 98 ASN A N 1
ATOM 763 C CA . ASN A 1 98 ? 13.740 6.949 -36.632 1.00 93.00 98 ASN A CA 1
ATOM 764 C C . ASN A 1 98 ? 14.557 5.890 -37.402 1.00 93.00 98 ASN A C 1
ATOM 766 O O . ASN A 1 98 ? 15.755 5.717 -37.170 1.00 93.00 98 ASN A O 1
ATOM 770 N N . MET A 1 99 ? 13.919 5.145 -38.314 1.00 89.69 99 MET A N 1
ATOM 771 C CA . MET A 1 99 ? 14.602 4.101 -39.085 1.00 89.69 99 MET A CA 1
ATOM 772 C C . MET A 1 99 ? 15.782 4.666 -39.885 1.00 89.69 99 MET A C 1
ATOM 774 O O . MET A 1 99 ? 15.622 5.582 -40.691 1.00 89.69 99 MET A O 1
ATOM 778 N N . GLY A 1 100 ? 16.954 4.051 -39.722 1.00 87.62 100 GLY A N 1
ATOM 779 C CA . GLY A 1 100 ? 18.186 4.463 -40.392 1.00 87.62 100 GLY A CA 1
ATOM 780 C C . GLY A 1 100 ? 19.047 5.441 -39.589 1.00 87.62 100 GLY A C 1
ATOM 781 O O . GLY A 1 100 ? 20.163 5.723 -40.027 1.00 87.62 100 GLY A O 1
ATOM 782 N N . GLU A 1 101 ? 18.558 5.918 -38.441 1.00 90.50 101 GLU A N 1
ATOM 783 C CA . GLU A 1 101 ? 19.240 6.860 -37.550 1.00 90.50 101 GLU A CA 1
ATOM 784 C C . GLU A 1 101 ? 19.744 6.181 -36.265 1.00 90.50 101 GLU A C 1
ATOM 786 O O . GLU A 1 101 ? 19.314 5.090 -35.884 1.00 90.50 101 GLU A O 1
ATOM 791 N N . SER A 1 102 ? 20.665 6.856 -35.577 1.00 91.50 102 SER A N 1
ATOM 792 C CA . SER A 1 102 ? 21.167 6.470 -34.255 1.00 91.50 102 SER A CA 1
ATOM 793 C C . SER A 1 102 ? 20.144 6.809 -33.157 1.00 91.50 102 SER A C 1
ATOM 795 O O . SER A 1 102 ? 19.808 7.976 -32.958 1.00 91.50 102 SER A O 1
ATOM 797 N N . ILE A 1 103 ? 19.633 5.796 -32.446 1.00 94.62 103 ILE A N 1
ATOM 798 C CA . ILE A 1 103 ? 18.485 5.918 -31.521 1.00 94.62 103 ILE A CA 1
ATOM 799 C C . ILE A 1 103 ? 18.801 5.595 -30.058 1.00 94.62 103 ILE A C 1
ATOM 801 O O . ILE A 1 103 ? 17.906 5.663 -29.214 1.00 94.62 103 ILE A O 1
ATOM 805 N N . LEU A 1 104 ? 20.034 5.223 -29.710 1.00 95.38 104 LEU A N 1
ATOM 806 C CA . LEU A 1 104 ? 20.347 4.753 -28.357 1.00 95.38 104 LEU A CA 1
ATOM 807 C C . LEU A 1 104 ? 20.137 5.848 -27.312 1.00 95.38 104 LEU A C 1
ATOM 809 O O . LEU A 1 104 ? 19.600 5.566 -26.244 1.00 95.38 104 LEU A O 1
ATOM 813 N N . TYR A 1 105 ? 20.482 7.099 -27.630 1.00 95.19 105 TYR A N 1
ATOM 814 C CA . TYR A 1 105 ? 20.175 8.237 -26.759 1.00 95.19 105 TYR A CA 1
ATOM 815 C C . TYR A 1 105 ? 18.662 8.372 -26.528 1.00 95.19 105 TYR A C 1
ATOM 817 O O . TYR A 1 105 ? 18.214 8.509 -25.390 1.00 95.19 105 TYR A O 1
ATOM 825 N N . LEU A 1 106 ? 17.860 8.250 -27.593 1.00 95.88 106 LEU A N 1
ATOM 826 C CA . LEU A 1 106 ? 16.398 8.316 -27.503 1.00 95.88 106 LEU A CA 1
ATOM 827 C C . LEU A 1 106 ? 15.844 7.190 -26.628 1.00 95.88 106 LEU A C 1
ATOM 829 O O . LEU A 1 106 ? 14.972 7.429 -25.799 1.00 95.88 106 LEU A O 1
ATOM 833 N N . TRP A 1 107 ? 16.375 5.974 -26.763 1.00 96.50 107 TRP A N 1
ATOM 834 C CA . TRP A 1 107 ? 16.001 4.846 -25.912 1.00 96.50 107 TRP A CA 1
ATOM 835 C C . TRP A 1 107 ? 16.348 5.083 -24.445 1.00 96.50 107 TRP A C 1
ATOM 837 O O . TRP A 1 107 ? 15.519 4.815 -23.573 1.00 96.50 107 TRP A O 1
ATOM 847 N N . VAL A 1 108 ? 17.541 5.608 -24.155 1.00 95.88 108 VAL A N 1
ATOM 848 C CA . VAL A 1 108 ? 17.950 5.928 -22.781 1.00 95.88 108 VAL A CA 1
ATOM 849 C C . VAL A 1 108 ? 17.019 6.965 -22.164 1.00 95.88 108 VAL A C 1
ATOM 851 O O . VAL A 1 108 ? 16.504 6.747 -21.062 1.00 95.88 108 VAL A O 1
ATOM 854 N N . GLU A 1 109 ? 16.751 8.056 -22.877 1.00 95.44 109 GLU A N 1
ATOM 855 C CA . GLU A 1 109 ? 15.874 9.115 -22.382 1.00 95.44 109 GLU A CA 1
ATOM 856 C C . GLU A 1 109 ? 14.418 8.656 -22.284 1.00 95.44 109 GLU A C 1
ATOM 858 O O . GLU A 1 109 ? 13.746 8.985 -21.307 1.00 95.44 109 GLU A O 1
ATOM 863 N N . LYS A 1 110 ? 13.942 7.794 -23.191 1.00 96.44 110 LYS A N 1
ATOM 864 C CA . LYS A 1 110 ? 12.595 7.220 -23.092 1.00 96.44 110 LYS A CA 1
ATOM 865 C C . LYS A 1 110 ? 12.437 6.310 -21.884 1.00 96.44 110 LYS A C 1
ATOM 867 O O . LYS A 1 110 ? 11.423 6.370 -21.188 1.00 96.44 110 LYS A O 1
ATOM 872 N N . VAL A 1 111 ? 13.442 5.481 -21.593 1.00 95.69 111 VAL A N 1
ATOM 873 C CA . VAL A 1 111 ? 13.450 4.685 -20.361 1.00 95.69 111 VAL A CA 1
ATOM 874 C C . VAL A 1 111 ? 13.467 5.618 -19.152 1.00 95.69 111 VAL A C 1
ATOM 876 O O . VAL A 1 111 ? 12.687 5.400 -18.228 1.00 95.69 111 VAL A O 1
ATOM 879 N N . ARG A 1 112 ? 14.297 6.670 -19.148 1.00 94.38 112 ARG A N 1
ATOM 880 C CA . ARG A 1 112 ? 14.370 7.652 -18.052 1.00 94.38 112 ARG A CA 1
ATOM 881 C C . ARG A 1 112 ? 13.025 8.337 -17.804 1.00 94.38 112 ARG A C 1
ATOM 883 O O . ARG A 1 112 ? 12.577 8.360 -16.657 1.00 94.38 112 ARG A O 1
ATOM 890 N N . GLU A 1 113 ? 12.370 8.823 -18.856 1.00 93.75 113 GLU A N 1
ATOM 891 C CA . GLU A 1 113 ? 11.021 9.402 -18.824 1.00 93.75 113 GLU A CA 1
ATOM 892 C C . GLU A 1 113 ? 10.026 8.419 -18.200 1.00 93.75 113 GLU A C 1
ATOM 894 O O . GLU A 1 113 ? 9.364 8.746 -17.214 1.00 93.75 113 GLU A O 1
ATOM 899 N N . PHE A 1 114 ? 10.015 7.170 -18.672 1.00 93.38 114 PHE A N 1
ATOM 900 C CA . PHE A 1 114 ? 9.155 6.121 -18.130 1.00 93.38 114 PHE A CA 1
ATOM 901 C C . PHE A 1 114 ? 9.392 5.881 -16.625 1.00 93.38 114 PHE A C 1
ATOM 903 O O . PHE A 1 114 ? 8.448 5.665 -15.859 1.00 93.38 114 PHE A O 1
ATOM 910 N N . LEU A 1 115 ? 10.646 5.948 -16.152 1.00 91.75 115 LEU A N 1
ATOM 911 C CA . LEU A 1 115 ? 10.945 5.846 -14.717 1.00 91.75 115 LEU A CA 1
ATOM 912 C C . LEU A 1 115 ? 10.387 7.035 -13.917 1.00 91.75 115 LEU A C 1
ATOM 914 O O . LEU A 1 115 ? 9.960 6.849 -12.772 1.00 91.75 115 LEU A O 1
ATOM 918 N N . VAL A 1 116 ? 10.407 8.243 -14.484 1.00 89.69 116 VAL A N 1
ATOM 919 C CA . VAL A 1 116 ? 9.872 9.460 -13.854 1.00 89.69 116 VAL A CA 1
ATOM 920 C C . VAL A 1 116 ? 8.348 9.404 -13.784 1.00 89.69 116 VAL A C 1
ATOM 922 O O . VAL A 1 116 ? 7.797 9.544 -12.690 1.00 89.69 116 VAL A O 1
ATOM 925 N N . GLU A 1 117 ? 7.672 9.112 -14.896 1.00 88.50 117 GLU A N 1
ATOM 926 C CA . GLU A 1 117 ? 6.208 8.977 -14.966 1.00 88.50 117 GLU A CA 1
ATOM 927 C C . GLU A 1 117 ? 5.688 7.936 -13.973 1.00 88.50 117 GLU A C 1
ATOM 929 O O . GLU A 1 117 ? 4.701 8.149 -13.261 1.00 88.50 117 GLU A O 1
ATOM 934 N N . ARG A 1 118 ? 6.396 6.809 -13.865 1.00 85.25 118 ARG A N 1
ATOM 935 C CA . ARG A 1 118 ? 6.064 5.754 -12.912 1.00 85.25 118 ARG A CA 1
ATOM 936 C C . ARG A 1 118 ? 6.260 6.192 -11.465 1.00 85.25 118 ARG A C 1
ATOM 938 O O . ARG A 1 118 ? 5.451 5.837 -10.607 1.00 85.25 118 ARG A O 1
ATOM 945 N N . SER A 1 119 ? 7.320 6.947 -11.179 1.00 83.75 119 SER A N 1
ATOM 946 C CA . SER A 1 119 ? 7.549 7.510 -9.846 1.00 83.75 119 SER A CA 1
ATOM 947 C C . SER A 1 119 ? 6.427 8.468 -9.461 1.00 83.75 119 SER A C 1
ATOM 949 O O . SER A 1 119 ? 5.870 8.342 -8.376 1.00 83.75 119 SER A O 1
ATOM 951 N N . GLN A 1 120 ? 6.046 9.365 -10.371 1.00 79.94 120 GLN A N 1
ATOM 952 C CA . GLN A 1 120 ? 4.959 10.319 -10.164 1.00 79.94 120 GLN A CA 1
ATOM 953 C C . GLN A 1 120 ? 3.611 9.613 -10.013 1.00 79.94 120 GLN A C 1
ATOM 955 O O . GLN A 1 120 ? 2.868 9.925 -9.095 1.00 79.94 120 GLN A O 1
ATOM 960 N N . SER A 1 121 ? 3.316 8.600 -10.827 1.00 74.31 121 SER A N 1
ATOM 961 C CA . SER A 1 121 ? 2.088 7.803 -10.695 1.00 74.31 121 SER A CA 1
ATOM 962 C C . SER A 1 121 ? 2.022 7.065 -9.355 1.00 74.31 121 SER A C 1
ATOM 964 O O . SER A 1 121 ? 0.966 7.008 -8.725 1.00 74.31 121 SER A O 1
ATOM 966 N N . ALA A 1 122 ? 3.154 6.541 -8.874 1.00 69.38 122 ALA A N 1
ATOM 967 C CA . ALA A 1 122 ? 3.241 5.918 -7.557 1.00 69.38 122 ALA A CA 1
ATOM 968 C C . ALA A 1 122 ? 3.108 6.938 -6.411 1.00 69.38 122 ALA A C 1
ATOM 970 O O . ALA A 1 122 ? 2.509 6.618 -5.387 1.00 69.38 122 ALA A O 1
ATOM 971 N N . GLU A 1 123 ? 3.643 8.152 -6.562 1.00 65.88 123 GLU A N 1
ATOM 972 C CA . GLU A 1 123 ? 3.531 9.244 -5.585 1.00 65.88 123 GLU A CA 1
ATOM 973 C C . GLU A 1 123 ? 2.112 9.828 -5.543 1.00 65.88 123 GLU A C 1
ATOM 975 O O . GLU A 1 123 ? 1.556 10.019 -4.469 1.00 65.88 123 GLU A O 1
ATOM 980 N N . THR A 1 124 ? 1.488 10.048 -6.699 1.00 61.09 124 THR A N 1
ATOM 981 C CA . THR A 1 124 ? 0.112 10.540 -6.845 1.00 61.09 124 THR A CA 1
ATOM 982 C C . THR A 1 124 ? -0.886 9.499 -6.345 1.00 61.09 124 THR A C 1
ATOM 984 O O . THR A 1 124 ? -1.756 9.828 -5.543 1.00 61.09 124 THR A O 1
ATOM 987 N N . GLY A 1 125 ? -0.713 8.221 -6.702 1.00 58.94 125 GLY A N 1
ATOM 988 C CA . GLY A 1 125 ? -1.504 7.128 -6.126 1.00 58.94 125 GLY A CA 1
ATOM 989 C C . GLY A 1 125 ? -1.343 7.012 -4.606 1.00 58.94 125 GLY A C 1
ATOM 990 O O . GLY A 1 125 ? -2.272 6.607 -3.916 1.00 58.94 125 GLY A O 1
ATOM 991 N N . ARG A 1 126 ? -0.191 7.427 -4.060 1.00 57.69 126 ARG A N 1
ATOM 992 C CA . ARG A 1 126 ? -0.007 7.591 -2.614 1.00 57.69 126 ARG A CA 1
ATOM 993 C C . ARG A 1 126 ? -0.736 8.838 -2.103 1.00 57.69 126 ARG A C 1
ATOM 995 O O . ARG A 1 126 ? -1.417 8.741 -1.095 1.00 57.69 126 ARG A O 1
ATOM 1002 N N . LEU A 1 127 ? -0.587 10.008 -2.725 1.00 58.00 127 LEU A N 1
ATOM 1003 C CA . LEU A 1 127 ? -1.102 11.283 -2.205 1.00 58.00 127 LEU A CA 1
ATOM 1004 C C . LEU A 1 127 ? -2.635 11.351 -2.150 1.00 58.00 127 LEU A C 1
ATOM 1006 O O . LEU A 1 127 ? -3.166 11.952 -1.220 1.00 58.00 127 LEU A O 1
ATOM 1010 N N . TYR A 1 128 ? -3.317 10.715 -3.102 1.00 60.66 128 TYR A N 1
ATOM 1011 C CA . TYR A 1 128 ? -4.778 10.708 -3.232 1.00 60.66 128 TYR A CA 1
ATOM 1012 C C . TYR A 1 128 ? -5.407 9.394 -2.764 1.00 60.66 128 TYR A C 1
ATOM 1014 O O . TYR A 1 128 ? -6.385 8.921 -3.339 1.00 60.66 128 TYR A O 1
ATOM 1022 N N . GLU A 1 129 ? -4.846 8.776 -1.728 1.00 75.94 129 GLU A N 1
ATOM 1023 C CA . GLU A 1 129 ? -5.547 7.682 -1.070 1.00 75.94 129 GLU A CA 1
ATOM 1024 C C . GLU A 1 129 ? -6.742 8.264 -0.301 1.00 75.94 129 GLU A C 1
ATOM 1026 O O . GLU A 1 129 ? -6.574 9.137 0.551 1.00 75.94 129 GLU A O 1
ATOM 1031 N N . GLU A 1 130 ? -7.958 7.845 -0.656 1.00 85.56 130 GLU A N 1
ATOM 1032 C CA . GLU A 1 130 ? -9.188 8.320 -0.019 1.00 85.56 130 GLU A CA 1
ATOM 1033 C C . GLU A 1 130 ? -9.320 7.723 1.387 1.00 85.56 130 GLU A C 1
ATOM 1035 O O . GLU A 1 130 ? -9.038 6.540 1.604 1.00 85.56 130 GLU A O 1
ATOM 1040 N N . LEU A 1 131 ? -9.743 8.548 2.351 1.00 91.56 131 LEU A N 1
ATOM 1041 C CA . LEU A 1 131 ? -10.036 8.102 3.710 1.00 91.56 131 LEU A CA 1
ATOM 1042 C C . LEU A 1 131 ? -11.230 7.135 3.672 1.00 91.56 131 LEU A C 1
ATOM 1044 O O . LEU A 1 131 ? -12.333 7.566 3.321 1.00 91.56 131 LEU A O 1
ATOM 1048 N N . PRO A 1 132 ? -11.061 5.864 4.077 1.00 93.81 132 PRO A N 1
ATOM 1049 C CA . PRO A 1 132 ? -12.168 4.924 4.078 1.00 93.81 132 PRO A CA 1
ATOM 1050 C C . PRO A 1 132 ? -13.285 5.357 5.038 1.00 93.81 132 PRO A C 1
ATOM 1052 O O . PRO A 1 132 ? -13.003 5.933 6.095 1.00 93.81 132 PRO A O 1
ATOM 1055 N N . PRO A 1 133 ? -14.557 5.059 4.722 1.00 95.75 133 PRO A N 1
ATOM 1056 C CA . PRO A 1 133 ? -15.667 5.391 5.601 1.00 95.75 133 PRO A CA 1
ATOM 1057 C C . PRO A 1 133 ? -15.542 4.636 6.926 1.00 95.75 133 PRO A C 1
ATOM 1059 O O . PRO A 1 133 ? -15.419 3.411 6.954 1.00 95.75 133 PRO A O 1
ATOM 1062 N N . ILE A 1 134 ? -15.617 5.378 8.029 1.00 98.31 134 ILE A N 1
ATOM 1063 C CA . ILE A 1 134 ? -15.566 4.824 9.380 1.00 98.31 134 ILE A CA 1
ATOM 1064 C C . ILE A 1 134 ? -16.995 4.599 9.874 1.00 98.31 134 ILE A C 1
ATOM 1066 O O . ILE A 1 134 ? -17.822 5.512 9.881 1.00 98.31 134 ILE A O 1
ATOM 1070 N N . LYS A 1 135 ? -17.278 3.373 10.305 1.00 98.38 135 LYS A N 1
ATOM 1071 C CA . LYS A 1 135 ? -18.540 2.955 10.912 1.00 98.38 135 LYS A CA 1
ATOM 1072 C C . LYS A 1 135 ? -18.353 2.831 12.411 1.00 98.38 135 LYS A C 1
ATOM 1074 O O . LYS A 1 135 ? -17.396 2.214 12.870 1.00 98.38 135 LYS A O 1
ATOM 1079 N N . HIS A 1 136 ? -19.258 3.418 13.181 1.00 98.31 136 HIS A N 1
ATOM 1080 C CA . HIS A 1 136 ? -19.245 3.321 14.636 1.00 98.31 136 HIS A CA 1
ATOM 1081 C C . HIS A 1 136 ? -20.392 2.411 15.068 1.00 98.31 136 HIS A C 1
ATOM 1083 O O . HIS A 1 136 ? -21.538 2.685 14.728 1.00 98.31 136 HIS A O 1
ATOM 1089 N N . GLY A 1 137 ? -20.082 1.353 15.811 1.00 97.38 137 GLY A N 1
ATOM 1090 C CA . GLY A 1 137 ? -21.089 0.418 16.306 1.00 97.38 137 GLY A CA 1
ATOM 1091 C C . GLY A 1 137 ? -21.648 0.833 17.664 1.00 97.38 137 GLY A C 1
ATOM 1092 O O . GLY A 1 137 ? -21.192 1.801 18.292 1.00 97.38 137 GLY A O 1
ATOM 1093 N N . GLU A 1 138 ? -22.629 0.064 18.130 1.00 97.00 138 GLU A N 1
ATOM 1094 C CA . GLU A 1 138 ? -23.251 0.271 19.436 1.00 97.00 138 GLU A CA 1
ATOM 1095 C C . GLU A 1 138 ? -22.251 0.106 20.588 1.00 97.00 138 GLU A C 1
ATOM 1097 O O . GLU A 1 138 ? -21.374 -0.763 20.583 1.00 97.00 138 GLU A O 1
ATOM 1102 N N . SER A 1 139 ? -22.394 0.956 21.606 1.00 97.19 139 SER A N 1
ATOM 1103 C CA . SER A 1 139 ? -21.554 0.896 22.799 1.00 97.19 139 SER A CA 1
ATOM 1104 C C . SER A 1 139 ? -22.095 -0.095 23.828 1.00 97.19 139 SER A C 1
ATOM 1106 O O . SER A 1 139 ? -23.282 -0.060 24.150 1.00 97.19 139 SER A O 1
ATOM 1108 N N . ILE A 1 140 ? -21.213 -0.894 24.430 1.00 97.75 140 ILE A N 1
ATOM 1109 C CA . ILE A 1 140 ? -21.526 -1.757 25.577 1.00 97.75 140 ILE A CA 1
ATOM 1110 C C . ILE A 1 140 ? -20.994 -1.104 26.852 1.00 97.75 140 ILE A C 1
ATOM 1112 O O . ILE A 1 140 ? -19.834 -0.693 26.902 1.00 97.75 140 ILE A O 1
ATOM 1116 N N . THR A 1 141 ? -21.815 -1.059 27.902 1.00 97.69 141 THR A N 1
ATOM 1117 C CA . THR A 1 141 ? -21.424 -0.517 29.210 1.00 97.69 141 THR A CA 1
ATOM 1118 C C . THR A 1 141 ? -21.584 -1.568 30.304 1.00 97.69 141 THR A C 1
ATOM 1120 O O . THR A 1 141 ? -22.675 -2.090 30.514 1.00 97.69 141 THR A O 1
ATOM 1123 N N . ASP A 1 142 ? -20.508 -1.839 31.044 1.00 97.44 142 ASP A N 1
ATOM 1124 C CA . ASP A 1 142 ? -20.485 -2.723 32.218 1.00 97.44 142 ASP A CA 1
ATOM 1125 C C . ASP A 1 142 ? -19.680 -2.055 33.336 1.00 97.44 142 ASP A C 1
ATOM 1127 O O . ASP A 1 142 ? -18.565 -1.580 33.114 1.00 97.44 142 ASP A O 1
ATOM 1131 N N . ARG A 1 143 ? -20.250 -1.999 34.548 1.00 96.38 143 ARG A N 1
ATOM 1132 C CA . ARG A 1 143 ? -19.613 -1.412 35.743 1.00 96.38 143 ARG A CA 1
ATOM 1133 C C . ARG A 1 143 ? -18.942 -0.063 35.440 1.00 96.38 143 ARG A C 1
ATOM 1135 O O . ARG A 1 143 ? -17.781 0.169 35.769 1.00 96.38 143 ARG A O 1
ATOM 1142 N N . ARG A 1 144 ? -19.703 0.819 34.775 1.00 95.69 144 ARG A N 1
ATOM 1143 C CA . ARG A 1 144 ? -19.312 2.167 34.307 1.00 95.69 144 ARG A CA 1
ATOM 1144 C C . ARG A 1 144 ? -18.200 2.212 33.256 1.00 95.69 144 ARG A C 1
ATOM 1146 O O . ARG A 1 144 ? -17.908 3.290 32.752 1.00 95.69 144 ARG A O 1
ATOM 1153 N N . SER A 1 145 ? -17.582 1.086 32.914 1.00 97.56 145 SER A N 1
ATOM 1154 C CA . SER A 1 145 ? -16.664 1.022 31.784 1.00 97.56 145 SER A CA 1
ATOM 1155 C C . SER A 1 145 ? -17.471 0.899 30.498 1.00 97.56 145 SER A C 1
ATOM 1157 O O . SER A 1 145 ? -18.353 0.047 30.410 1.00 97.56 145 SER A O 1
ATOM 1159 N N . THR A 1 146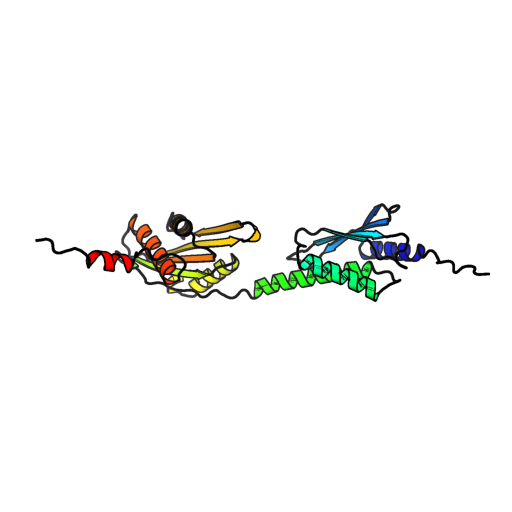 ? -17.168 1.742 29.518 1.00 98.31 146 THR A N 1
ATOM 1160 C CA . THR A 1 146 ? -17.864 1.770 28.223 1.00 98.31 146 THR A CA 1
ATOM 1161 C C . THR A 1 146 ? -16.914 1.325 27.122 1.00 98.31 146 THR A C 1
ATOM 1163 O O . THR A 1 146 ? -15.746 1.706 27.141 1.00 98.31 146 THR A O 1
ATOM 1166 N N . PHE A 1 147 ? -17.414 0.544 26.170 1.00 98.56 147 PHE A N 1
ATOM 1167 C CA . PHE A 1 147 ? -16.677 0.012 25.028 1.00 98.56 147 PHE A CA 1
ATOM 1168 C C . PHE A 1 147 ? -17.424 0.363 23.750 1.00 98.56 147 PHE A C 1
ATOM 1170 O O . PHE A 1 147 ? -18.615 0.072 23.656 1.00 98.56 147 PHE A O 1
ATOM 1177 N N . GLN A 1 148 ? -16.749 0.945 22.765 1.00 98.69 148 GLN A N 1
ATOM 1178 C CA . GLN A 1 148 ? -17.348 1.255 21.470 1.00 98.69 148 GLN A CA 1
ATOM 1179 C C . GLN A 1 148 ? -16.456 0.749 20.333 1.00 98.69 148 GLN A C 1
ATOM 1181 O O . GLN A 1 148 ? -15.274 1.087 20.310 1.00 98.69 148 GLN A O 1
ATOM 1186 N N . PRO A 1 149 ? -16.993 -0.052 19.397 1.00 98.69 149 PRO A N 1
ATOM 1187 C CA . PRO A 1 149 ? -16.247 -0.494 18.235 1.00 98.69 149 PRO A CA 1
ATOM 1188 C C . PRO A 1 149 ? -16.345 0.521 17.086 1.00 98.69 149 PRO A C 1
ATOM 1190 O O . PRO A 1 149 ? -17.362 1.195 16.886 1.00 98.69 149 PRO A O 1
ATOM 1193 N N . HIS A 1 150 ? -15.284 0.591 16.299 1.00 98.75 150 HIS A N 1
ATOM 1194 C CA . HIS A 1 150 ? -15.163 1.364 15.075 1.00 98.75 150 HIS A CA 1
ATOM 1195 C C . HIS A 1 150 ? -14.582 0.458 13.995 1.00 98.75 150 HIS A C 1
ATOM 1197 O O . HIS A 1 150 ? -13.599 -0.238 14.241 1.00 98.75 150 HIS A O 1
ATOM 1203 N N . LEU A 1 151 ? -15.191 0.447 12.818 1.00 98.62 151 LEU A N 1
ATOM 1204 C CA . LEU A 1 151 ? -14.809 -0.406 11.701 1.00 98.62 151 LEU A CA 1
ATOM 1205 C C . LEU A 1 151 ? -14.548 0.457 10.475 1.00 98.62 151 LEU A C 1
ATOM 1207 O O . LEU A 1 151 ? -15.295 1.395 10.206 1.00 98.62 151 LEU A O 1
ATOM 1211 N N . ALA A 1 152 ? -13.514 0.116 9.716 1.00 98.38 152 ALA A N 1
ATOM 1212 C CA . ALA A 1 152 ? -13.272 0.714 8.413 1.00 98.38 152 ALA A CA 1
ATOM 1213 C C . ALA A 1 152 ? -12.657 -0.315 7.448 1.00 98.38 152 ALA A C 1
ATOM 1215 O O . ALA A 1 152 ? -11.808 -1.113 7.869 1.00 98.38 152 ALA A O 1
ATOM 1216 N N . PRO A 1 153 ? -13.063 -0.317 6.164 1.00 97.81 153 PRO A N 1
ATOM 1217 C CA . PRO A 1 153 ? -12.382 -1.103 5.145 1.00 97.81 153 PRO A CA 1
ATOM 1218 C C . PRO A 1 153 ? -10.959 -0.576 4.945 1.00 97.81 153 PRO A C 1
ATOM 1220 O O . PRO A 1 153 ? -10.737 0.633 4.945 1.00 97.81 153 PRO A O 1
ATOM 1223 N N . VAL A 1 154 ? -9.996 -1.479 4.763 1.00 95.94 154 VAL A N 1
ATOM 1224 C CA . VAL A 1 154 ? -8.592 -1.127 4.508 1.00 95.94 154 VAL A CA 1
ATOM 1225 C C . VAL A 1 154 ? -7.976 -2.034 3.456 1.00 95.94 154 VAL A C 1
ATOM 1227 O O . VAL A 1 154 ? -8.111 -3.255 3.507 1.00 95.94 154 VAL A O 1
ATOM 1230 N N . VAL A 1 155 ? -7.243 -1.433 2.526 1.00 93.25 155 VAL A N 1
ATOM 1231 C CA . VAL A 1 155 ? -6.470 -2.128 1.486 1.00 93.25 155 VAL A CA 1
ATOM 1232 C C . VAL A 1 155 ? -4.976 -1.814 1.562 1.00 93.25 155 VAL A C 1
ATOM 1234 O O . VAL A 1 155 ? -4.175 -2.438 0.871 1.00 93.25 155 VAL A O 1
ATOM 1237 N N . SER A 1 156 ? -4.573 -0.881 2.429 1.00 90.94 156 SER A N 1
ATOM 1238 C CA . SER A 1 156 ? -3.174 -0.511 2.622 1.00 90.94 156 SER A CA 1
ATOM 1239 C C . SER A 1 156 ? -2.874 -0.120 4.079 1.00 90.94 156 SER A C 1
ATOM 1241 O O . SER A 1 156 ? -3.751 0.365 4.801 1.00 90.94 156 SER A O 1
ATOM 1243 N N . PRO A 1 157 ? -1.618 -0.268 4.538 1.00 90.94 157 PRO A N 1
ATOM 1244 C CA . PRO A 1 157 ? -1.212 0.217 5.857 1.00 90.94 157 PRO A CA 1
ATOM 1245 C C . PRO A 1 157 ? -1.223 1.751 5.981 1.00 90.94 157 PRO A C 1
ATOM 1247 O O . PRO A 1 157 ? -1.138 2.273 7.092 1.00 90.94 157 PRO A O 1
ATOM 1250 N N . ARG A 1 158 ? -1.329 2.504 4.878 1.00 90.44 158 ARG A N 1
ATOM 1251 C CA . ARG A 1 158 ? -1.489 3.963 4.935 1.00 90.44 158 ARG A CA 1
ATOM 1252 C C . ARG A 1 158 ? -2.919 4.346 5.310 1.00 90.44 158 ARG A C 1
ATOM 1254 O O . ARG A 1 158 ? -3.082 5.201 6.178 1.00 90.44 158 ARG A O 1
ATOM 1261 N N . GLN A 1 159 ? -3.928 3.657 4.777 1.00 94.25 159 GLN A N 1
ATOM 1262 C CA . GLN A 1 159 ? -5.317 3.845 5.212 1.00 94.25 159 GLN A CA 1
ATOM 1263 C C . GLN A 1 159 ? -5.493 3.586 6.711 1.00 94.25 159 GLN A C 1
ATOM 1265 O O . GLN A 1 159 ? -6.188 4.351 7.370 1.00 94.25 159 GLN A O 1
ATOM 1270 N N . VAL A 1 160 ? -4.804 2.585 7.274 1.00 95.25 160 VAL A N 1
ATOM 1271 C CA . VAL A 1 160 ? -4.787 2.328 8.730 1.00 95.25 160 VAL A CA 1
ATOM 1272 C C . VAL A 1 160 ? -4.371 3.582 9.511 1.00 95.25 160 VAL A C 1
ATOM 1274 O O . VAL A 1 160 ? -5.049 3.967 10.462 1.00 95.25 160 VAL A O 1
ATOM 1277 N N . LYS A 1 161 ? -3.298 4.265 9.087 1.00 94.50 161 LYS A N 1
ATOM 1278 C CA . LYS A 1 161 ? -2.844 5.516 9.721 1.00 94.50 161 LYS A CA 1
ATOM 1279 C C . LYS A 1 161 ? -3.873 6.635 9.575 1.00 94.50 161 LYS A C 1
ATOM 1281 O O . LYS A 1 161 ? -4.207 7.270 10.568 1.00 94.50 161 LYS A O 1
ATOM 1286 N N . MET A 1 162 ? -4.420 6.819 8.373 1.00 95.00 162 MET A N 1
ATOM 1287 C CA . MET A 1 162 ? -5.439 7.840 8.108 1.00 95.00 162 MET A CA 1
ATOM 1288 C C . MET A 1 162 ? -6.698 7.642 8.964 1.00 95.00 162 MET A C 1
ATOM 1290 O O . MET A 1 162 ? -7.260 8.607 9.474 1.00 95.00 162 MET A O 1
ATOM 1294 N N . ILE A 1 163 ? -7.135 6.392 9.149 1.00 97.38 163 ILE A N 1
ATOM 1295 C CA . ILE A 1 163 ? -8.282 6.049 9.999 1.00 97.38 163 ILE A CA 1
ATOM 1296 C C . ILE A 1 163 ? -7.990 6.396 11.461 1.00 97.38 163 ILE A C 1
ATOM 1298 O O . ILE A 1 163 ? -8.833 7.008 12.112 1.00 97.38 163 ILE A O 1
ATOM 1302 N N . LEU A 1 164 ? -6.809 6.042 11.979 1.00 97.00 164 LEU A N 1
ATOM 1303 C CA . LEU A 1 164 ? -6.413 6.372 13.354 1.00 97.00 164 LEU A CA 1
ATOM 1304 C C . LEU A 1 164 ? -6.348 7.885 13.581 1.00 97.00 164 LEU A C 1
ATOM 1306 O O . LEU A 1 164 ? -6.926 8.382 14.546 1.00 97.00 164 LEU A O 1
ATOM 1310 N N . GLU A 1 165 ? -5.704 8.619 12.673 1.00 96.62 165 GLU A N 1
ATOM 1311 C CA . GLU A 1 165 ? -5.648 10.085 12.706 1.00 96.62 165 GLU A CA 1
ATOM 1312 C C . GLU A 1 165 ? -7.059 10.679 12.722 1.00 96.62 165 GLU A C 1
ATOM 1314 O O . GLU A 1 165 ? -7.376 11.497 13.589 1.00 96.62 165 GLU A O 1
ATOM 1319 N N . LYS A 1 166 ? -7.945 10.189 11.845 1.00 97.50 166 LYS A N 1
ATOM 1320 C CA . LYS A 1 166 ? -9.335 10.645 11.794 1.00 97.50 166 LYS A CA 1
ATOM 1321 C C . LYS A 1 166 ? -10.101 10.356 13.083 1.00 97.50 166 LYS A C 1
ATOM 1323 O O . LYS A 1 166 ? -10.862 11.205 13.548 1.00 97.50 166 LYS A O 1
ATOM 1328 N N . LEU A 1 167 ? -9.932 9.168 13.661 1.00 97.56 167 LEU A N 1
ATOM 1329 C CA . LEU A 1 167 ? -10.560 8.802 14.931 1.00 97.56 167 LEU A CA 1
ATOM 1330 C C . LEU A 1 167 ? -10.082 9.716 16.068 1.00 97.56 167 LEU A C 1
ATOM 1332 O O . LEU A 1 167 ? -10.895 10.130 16.896 1.00 97.56 167 LEU A O 1
ATOM 1336 N N . TYR A 1 168 ? -8.801 10.087 16.082 1.00 97.00 168 TYR A N 1
ATOM 1337 C CA . TYR A 1 168 ? -8.222 10.971 17.095 1.00 97.00 168 TYR A CA 1
ATOM 1338 C C . TYR A 1 168 ? -8.577 12.455 16.938 1.00 97.00 168 TYR A C 1
ATOM 1340 O O . TYR A 1 168 ? -8.462 13.206 17.908 1.00 97.00 168 TYR A O 1
ATOM 1348 N N . GLU A 1 169 ? -9.117 12.894 15.799 1.00 97.00 169 GLU A N 1
ATOM 1349 C CA . GLU A 1 169 ? -9.763 14.215 15.710 1.00 97.00 169 GLU A CA 1
ATOM 1350 C C . GLU A 1 169 ? -10.984 14.315 16.643 1.00 97.00 169 GLU A C 1
ATOM 1352 O O . GLU A 1 169 ? -11.317 15.391 17.155 1.00 97.00 169 GLU A O 1
ATOM 1357 N N . ASN A 1 170 ? -11.656 13.188 16.910 1.00 96.44 170 ASN A N 1
ATOM 1358 C CA . ASN A 1 170 ? -12.743 13.138 17.873 1.00 96.44 170 ASN A CA 1
ATOM 1359 C C . ASN A 1 170 ? -12.186 13.091 19.300 1.00 96.44 170 ASN A C 1
ATOM 1361 O O . ASN A 1 170 ? -11.746 12.051 19.791 1.00 96.44 170 ASN A O 1
ATOM 1365 N N . LYS A 1 171 ? -12.313 14.212 20.019 1.00 96.31 171 LYS A N 1
ATOM 1366 C CA . LYS A 1 171 ? -11.842 14.359 21.406 1.00 96.31 171 LYS A CA 1
ATOM 1367 C C . LYS A 1 171 ? -12.344 13.269 22.356 1.00 96.31 171 LYS A C 1
ATOM 1369 O O . LYS A 1 171 ? -11.631 12.925 23.294 1.00 96.31 171 LYS A O 1
ATOM 1374 N N . LYS A 1 172 ? -13.546 12.719 22.145 1.00 96.75 172 LYS A N 1
ATOM 1375 C CA . LYS A 1 172 ? -14.079 11.638 22.989 1.00 96.75 172 LYS A CA 1
ATOM 1376 C C . LY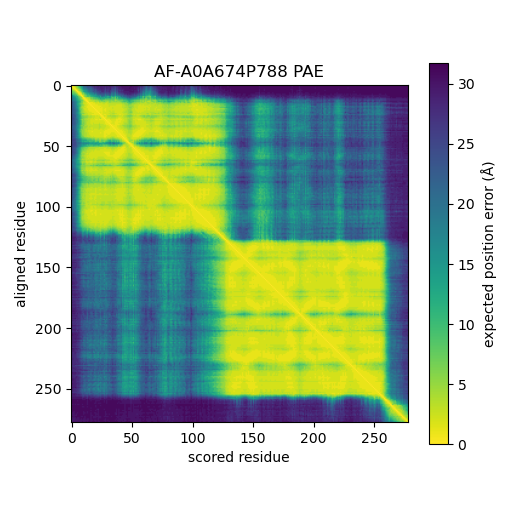S A 1 172 ? -13.271 10.350 22.817 1.00 96.75 172 LYS A C 1
ATOM 1378 O O . LYS A 1 172 ? -12.983 9.688 23.805 1.00 96.75 172 LYS A O 1
ATOM 1383 N N . ILE A 1 173 ? -12.898 10.023 21.582 1.00 97.19 173 ILE A N 1
ATOM 1384 C CA . ILE A 1 173 ? -12.109 8.833 21.232 1.00 97.19 173 ILE A CA 1
ATOM 1385 C C . ILE A 1 173 ? -10.641 9.041 21.615 1.00 97.19 173 ILE A C 1
ATOM 1387 O O . ILE A 1 173 ? -10.054 8.195 22.281 1.00 97.19 173 ILE A O 1
ATOM 1391 N N . ALA A 1 174 ? -10.075 10.209 21.305 1.00 96.50 174 ALA A N 1
ATOM 1392 C CA . ALA A 1 174 ? -8.704 10.560 21.681 1.00 96.50 174 ALA A CA 1
ATOM 1393 C C . ALA A 1 174 ? -8.459 10.553 23.201 1.00 96.50 174 ALA A C 1
ATOM 1395 O O . ALA A 1 174 ? -7.340 10.324 23.640 1.00 96.50 174 ALA A O 1
ATOM 1396 N N . SER A 1 175 ? -9.498 10.803 24.007 1.00 95.12 175 SER A N 1
ATOM 1397 C CA . SER A 1 175 ? -9.439 10.734 25.476 1.00 95.12 175 SER A CA 1
ATOM 1398 C C . SER A 1 175 ? -9.923 9.399 26.057 1.00 95.12 175 SER A C 1
ATOM 1400 O O . SER A 1 175 ? -10.080 9.283 27.275 1.00 95.12 175 SER A O 1
ATOM 1402 N N . ALA A 1 176 ? -10.190 8.392 25.216 1.00 97.06 176 ALA A N 1
ATOM 1403 C CA . ALA A 1 176 ? -10.459 7.043 25.697 1.00 97.06 176 ALA A CA 1
ATOM 1404 C C . ALA A 1 176 ? -9.257 6.516 26.490 1.00 97.06 176 ALA A C 1
ATOM 1406 O O . ALA A 1 176 ? -8.113 6.871 26.228 1.00 97.06 176 ALA A O 1
ATOM 1407 N N . THR A 1 177 ? -9.526 5.672 27.484 1.00 97.69 177 THR A N 1
ATOM 1408 C CA . THR A 1 177 ? -8.469 5.057 28.294 1.00 97.69 177 THR A CA 1
ATOM 1409 C C . THR A 1 177 ? -7.595 4.141 27.446 1.00 97.69 177 THR A C 1
ATOM 1411 O O . THR A 1 177 ? -6.395 4.097 27.679 1.00 97.69 177 THR A O 1
ATOM 1414 N N . HIS A 1 178 ? -8.206 3.431 26.492 1.00 97.81 178 HIS A N 1
ATOM 1415 C CA . HIS A 1 178 ? -7.519 2.560 25.541 1.00 97.81 178 HIS A CA 1
ATOM 1416 C C . HIS A 1 178 ? -8.237 2.597 24.184 1.00 97.81 178 HIS A C 1
ATOM 1418 O O . HIS A 1 178 ? -9.464 2.471 24.139 1.00 97.81 178 HIS A O 1
ATOM 1424 N N . ASN A 1 179 ? -7.495 2.721 23.089 1.00 98.06 179 ASN A N 1
ATOM 1425 C CA . ASN A 1 179 ? -7.944 2.605 21.701 1.00 98.06 179 ASN A CA 1
ATOM 1426 C C . ASN A 1 179 ? -7.276 1.391 21.044 1.00 98.06 179 ASN A C 1
ATOM 1428 O O . ASN A 1 179 ? -6.345 1.504 20.250 1.00 98.06 179 ASN A O 1
ATOM 1432 N N . ILE A 1 180 ? -7.774 0.210 21.400 1.00 98.44 180 ILE A N 1
ATOM 1433 C CA . ILE A 1 180 ? -7.225 -1.081 20.969 1.00 98.44 180 ILE A CA 1
ATOM 1434 C C . ILE A 1 180 ? -7.577 -1.299 19.506 1.00 98.44 180 ILE A C 1
ATOM 1436 O O . ILE A 1 180 ? -8.740 -1.126 19.146 1.00 98.44 180 ILE A O 1
ATOM 1440 N N . TYR A 1 181 ? -6.650 -1.749 18.666 1.00 98.62 181 TYR A N 1
ATOM 1441 C CA . TYR A 1 181 ? -6.991 -2.061 17.279 1.00 98.62 181 TYR A CA 1
ATOM 1442 C C . TYR A 1 181 ? -6.325 -3.320 16.744 1.00 98.62 181 TYR A C 1
ATOM 1444 O O . TYR A 1 181 ? -5.294 -3.778 17.232 1.00 98.62 181 TYR A O 1
ATOM 1452 N N . ALA A 1 182 ? -6.934 -3.871 15.699 1.00 98.56 182 ALA A N 1
ATOM 1453 C CA . ALA A 1 182 ? -6.334 -4.881 14.844 1.00 98.56 182 ALA A CA 1
ATOM 1454 C C . ALA A 1 182 ? -6.834 -4.703 13.410 1.00 98.56 182 ALA A C 1
ATOM 1456 O O . ALA A 1 182 ? -7.962 -4.256 13.182 1.00 98.56 182 ALA A O 1
ATOM 1457 N N . TYR A 1 183 ? -6.012 -5.085 12.438 1.00 98.50 183 TYR A N 1
ATOM 1458 C CA . TYR A 1 183 ? -6.408 -5.088 11.034 1.00 98.50 183 TYR A CA 1
ATOM 1459 C C . TYR A 1 183 ? -5.856 -6.303 10.297 1.00 98.50 183 TYR A C 1
ATOM 1461 O O . TYR A 1 183 ? -4.856 -6.900 10.699 1.00 98.50 183 TYR A O 1
ATOM 1469 N N . ARG A 1 184 ? -6.511 -6.663 9.191 1.00 97.75 184 ARG A N 1
ATOM 1470 C CA . ARG A 1 184 ? -6.049 -7.699 8.260 1.00 97.75 184 ARG A CA 1
ATOM 1471 C C . ARG A 1 184 ? -6.264 -7.218 6.832 1.00 97.75 184 ARG A C 1
ATOM 1473 O O . ARG A 1 184 ? -7.400 -6.981 6.438 1.00 97.75 184 ARG A O 1
ATOM 1480 N N . ILE A 1 185 ? -5.191 -7.117 6.058 1.00 96.69 185 ILE A N 1
ATOM 1481 C CA . ILE A 1 185 ? -5.194 -6.755 4.637 1.00 96.69 185 ILE A CA 1
ATOM 1482 C C . ILE A 1 185 ? -4.709 -7.971 3.850 1.00 96.69 185 ILE A C 1
ATOM 1484 O O . ILE A 1 185 ? -3.639 -8.514 4.134 1.00 96.69 185 ILE A O 1
ATOM 1488 N N . TYR A 1 186 ? -5.502 -8.428 2.887 1.00 94.56 186 TYR A N 1
ATOM 1489 C CA . TYR A 1 186 ? -5.146 -9.559 2.037 1.00 94.56 186 TYR A CA 1
ATOM 1490 C C . TYR A 1 186 ? -4.335 -9.077 0.832 1.00 94.56 186 TYR A C 1
ATOM 1492 O O . TYR A 1 186 ? -4.797 -8.243 0.058 1.00 94.56 186 TYR A O 1
ATOM 1500 N N . CYS A 1 187 ? -3.124 -9.606 0.667 1.00 89.19 187 CYS A N 1
ATOM 1501 C CA . CYS A 1 187 ? -2.263 -9.315 -0.473 1.00 89.19 187 CYS A CA 1
ATOM 1502 C C . CYS A 1 187 ? -2.409 -10.424 -1.521 1.00 89.19 187 CYS A C 1
ATOM 1504 O O . CYS A 1 187 ? -1.844 -11.508 -1.345 1.00 89.19 187 CYS A O 1
ATOM 1506 N N . GLU A 1 188 ? -3.122 -10.142 -2.615 1.00 84.38 188 GLU A N 1
ATOM 1507 C CA . GLU A 1 188 ? -3.362 -11.117 -3.692 1.00 84.38 188 GLU A CA 1
ATOM 1508 C C . GLU A 1 188 ? -2.052 -11.633 -4.305 1.00 84.38 188 GLU A C 1
ATOM 1510 O O . GLU A 1 188 ? -1.862 -12.842 -4.391 1.00 84.38 188 GLU A O 1
ATOM 1515 N N . ASP A 1 189 ? -1.090 -10.746 -4.588 1.00 80.06 189 ASP A N 1
ATOM 1516 C CA . ASP A 1 189 ? 0.196 -11.097 -5.219 1.00 80.06 189 ASP A CA 1
ATOM 1517 C C . ASP A 1 189 ? 1.011 -12.154 -4.459 1.00 80.06 189 ASP A C 1
ATOM 1519 O O . ASP A 1 189 ? 1.782 -12.913 -5.047 1.00 80.06 189 ASP A O 1
ATOM 1523 N N . LYS A 1 190 ? 0.902 -12.161 -3.127 1.00 83.94 190 LYS A N 1
ATOM 1524 C CA . LYS A 1 190 ? 1.681 -13.039 -2.240 1.00 83.94 190 LYS A CA 1
ATOM 1525 C C . LYS A 1 190 ? 0.834 -14.150 -1.630 1.00 83.94 190 LYS A C 1
ATOM 1527 O O . LYS A 1 190 ? 1.374 -14.950 -0.867 1.00 83.94 190 LYS A O 1
ATOM 1532 N N . HIS A 1 191 ? -0.471 -14.164 -1.912 1.00 87.00 191 HIS A N 1
ATOM 1533 C CA . HIS A 1 191 ? -1.460 -15.005 -1.241 1.00 87.00 191 HIS A CA 1
ATOM 1534 C C . HIS A 1 191 ? -1.294 -15.022 0.291 1.00 87.00 191 HIS A C 1
ATOM 1536 O O . HIS A 1 191 ? -1.409 -16.064 0.936 1.00 87.00 191 HIS A O 1
ATOM 1542 N N . SER A 1 192 ? -1.000 -13.865 0.887 1.00 93.56 192 SER A N 1
ATOM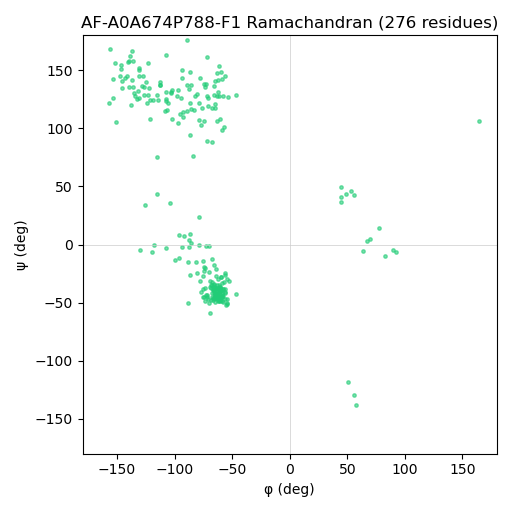 1543 C CA . SER A 1 192 ? -0.692 -13.735 2.315 1.00 93.56 192 SER A CA 1
ATOM 1544 C C . SER A 1 192 ? -1.377 -12.521 2.939 1.00 93.56 192 SER A C 1
ATOM 1546 O O . SER A 1 192 ? -1.917 -11.666 2.239 1.00 93.56 192 SER A O 1
ATOM 1548 N N . PHE A 1 193 ? -1.391 -12.459 4.272 1.00 94.62 193 PHE A N 1
ATOM 1549 C CA . PHE A 1 193 ? -1.984 -11.348 5.016 1.00 94.62 193 PHE A CA 1
ATOM 1550 C C . PHE A 1 193 ? -0.910 -10.405 5.552 1.00 94.62 193 PHE A C 1
ATOM 1552 O O . PHE A 1 193 ? 0.020 -10.841 6.232 1.00 94.62 193 PHE A O 1
ATOM 1559 N N . LEU A 1 194 ? -1.097 -9.108 5.315 1.00 94.81 194 LEU A N 1
ATOM 1560 C CA . LEU A 1 194 ? -0.494 -8.051 6.115 1.00 94.81 194 LEU A CA 1
ATOM 1561 C C . LEU A 1 194 ? -1.453 -7.739 7.267 1.00 94.81 194 LEU A C 1
ATOM 1563 O O . LEU A 1 194 ? -2.575 -7.287 7.045 1.00 94.81 194 LEU A O 1
ATOM 1567 N N . GLN A 1 195 ? -1.036 -8.012 8.494 1.00 97.75 195 GLN A N 1
ATOM 1568 C CA . GLN A 1 195 ? -1.883 -7.871 9.672 1.00 97.75 195 GLN A CA 1
ATOM 1569 C C . GLN A 1 195 ? -1.045 -7.461 10.875 1.00 97.75 195 GLN A C 1
ATOM 1571 O O . GLN A 1 195 ? 0.100 -7.896 10.998 1.00 97.75 195 GLN A O 1
ATOM 1576 N N . ASP A 1 196 ? -1.626 -6.642 11.741 1.00 98.00 196 ASP A N 1
ATOM 1577 C CA . ASP A 1 196 ? -0.980 -6.137 12.951 1.00 98.00 196 ASP A CA 1
ATOM 1578 C C . ASP A 1 196 ? -2.041 -5.748 13.993 1.00 98.00 196 ASP A C 1
ATOM 1580 O O . ASP A 1 196 ? -3.242 -5.693 13.683 1.00 98.00 196 ASP A O 1
ATOM 1584 N N . CYS A 1 197 ? -1.611 -5.499 15.228 1.00 97.81 197 CYS A N 1
ATOM 1585 C CA . CYS A 1 197 ? -2.478 -5.087 16.327 1.00 97.81 197 CYS A CA 1
ATOM 1586 C C . CYS A 1 197 ? -1.759 -4.231 17.371 1.00 97.81 197 CYS A C 1
ATOM 1588 O O . CYS A 1 197 ? -0.556 -4.362 17.569 1.00 97.81 197 CYS A O 1
ATOM 1590 N N . GLU A 1 198 ? -2.532 -3.434 18.103 1.00 97.75 198 GLU A N 1
ATOM 1591 C CA . GLU A 1 198 ? -2.050 -2.590 19.195 1.00 97.75 198 GLU A CA 1
ATOM 1592 C C . GLU A 1 198 ? -2.997 -2.683 20.393 1.00 97.75 198 GLU A C 1
ATOM 1594 O O . GLU A 1 198 ? -4.223 -2.648 20.245 1.00 97.75 198 GLU A O 1
ATOM 1599 N N . ASP A 1 199 ? -2.410 -2.815 21.579 1.00 95.75 199 ASP A N 1
ATOM 1600 C CA . ASP A 1 199 ? -3.125 -2.954 22.847 1.00 95.75 199 ASP A CA 1
ATOM 1601 C C . ASP A 1 199 ? -3.484 -1.587 23.453 1.00 95.75 199 ASP A C 1
ATOM 1603 O O . ASP A 1 199 ? -4.422 -1.499 24.244 1.00 95.75 199 ASP A O 1
ATOM 1607 N N . ASP A 1 200 ? -2.714 -0.538 23.142 1.00 95.62 200 ASP A N 1
ATOM 1608 C CA . ASP A 1 200 ? -2.821 0.801 23.747 1.00 95.62 200 ASP A CA 1
ATOM 1609 C C . ASP A 1 200 ? -2.880 0.760 25.289 1.00 95.62 200 ASP A C 1
ATOM 1611 O O . ASP A 1 200 ? -3.711 1.388 25.939 1.00 95.62 200 ASP A O 1
ATOM 1615 N N . GLY A 1 201 ? -2.034 -0.070 25.905 1.00 92.75 201 GLY A N 1
ATOM 1616 C CA . GLY A 1 201 ? -1.979 -0.260 27.361 1.00 92.75 201 GLY A CA 1
ATOM 1617 C C . GLY A 1 201 ? -3.004 -1.250 27.937 1.00 92.75 201 GLY A C 1
ATOM 1618 O O . GLY A 1 201 ? -2.859 -1.665 29.089 1.00 92.75 201 GLY A O 1
ATOM 1619 N N . GLU A 1 202 ? -3.986 -1.714 27.159 1.00 93.31 202 GLU A N 1
ATOM 1620 C CA . GLU A 1 202 ? -4.873 -2.821 27.535 1.00 93.31 202 GLU A CA 1
ATOM 1621 C C . GLU A 1 202 ? -4.203 -4.167 27.214 1.00 93.31 202 GLU A C 1
ATOM 1623 O O . GLU A 1 202 ? -4.529 -4.834 26.232 1.00 93.31 202 GLU A O 1
ATOM 1628 N N . THR A 1 203 ? -3.243 -4.577 28.044 1.00 91.88 203 THR A N 1
ATOM 1629 C CA . THR A 1 203 ? -2.373 -5.734 27.767 1.00 91.88 203 THR A CA 1
ATOM 1630 C C . THR A 1 203 ? -3.134 -6.977 27.280 1.00 91.88 203 THR A C 1
ATOM 1632 O O . THR A 1 203 ? -4.062 -7.462 27.941 1.00 91.88 203 THR A O 1
ATOM 1635 N N . ALA A 1 204 ? -2.670 -7.529 26.157 1.00 93.75 204 ALA A N 1
ATOM 1636 C CA . ALA A 1 204 ? -3.181 -8.681 25.417 1.00 93.75 204 ALA A CA 1
ATOM 1637 C C . ALA A 1 204 ? -4.524 -8.486 24.686 1.00 93.75 204 ALA A C 1
ATOM 1639 O O . ALA A 1 204 ? -5.057 -9.463 24.147 1.00 93.75 204 ALA A O 1
ATOM 1640 N N . ALA A 1 205 ? -5.108 -7.286 24.662 1.00 96.44 205 ALA A N 1
ATOM 1641 C CA . ALA A 1 205 ? -6.391 -7.052 24.000 1.00 96.44 205 ALA A CA 1
ATOM 1642 C C . ALA A 1 205 ? -6.296 -7.018 22.468 1.00 96.44 205 ALA A C 1
ATOM 1644 O O . ALA A 1 205 ? -7.107 -7.666 21.808 1.00 96.44 205 ALA A O 1
ATOM 1645 N N . GLY A 1 206 ? -5.306 -6.331 21.906 1.00 97.25 206 GLY A N 1
ATOM 1646 C CA . GLY A 1 206 ? -5.029 -6.229 20.475 1.00 97.25 206 GLY A CA 1
ATOM 1647 C C . GLY A 1 206 ? -4.729 -7.591 19.861 1.00 97.25 206 GLY A C 1
ATOM 1648 O O . GLY A 1 206 ? -5.364 -7.974 18.881 1.00 97.25 206 GLY A O 1
ATOM 1649 N N . GLY A 1 207 ? -3.878 -8.399 20.501 1.00 97.50 207 GLY A N 1
ATOM 1650 C CA . GLY A 1 207 ? -3.614 -9.773 20.049 1.00 97.50 207 GLY A CA 1
ATOM 1651 C C . GLY A 1 207 ? -4.869 -10.661 20.049 1.00 97.50 207 GLY A C 1
ATOM 1652 O O . GLY A 1 207 ? -5.103 -11.424 19.110 1.00 97.50 207 GLY A O 1
ATOM 1653 N N . ARG A 1 208 ? -5.731 -10.535 21.070 1.00 97.75 208 ARG A N 1
ATOM 1654 C CA . ARG A 1 208 ? -7.029 -11.239 21.126 1.00 97.75 208 ARG A CA 1
ATOM 1655 C C . ARG A 1 208 ? -7.997 -10.748 20.053 1.00 97.75 208 ARG A C 1
ATOM 1657 O O . ARG A 1 208 ? -8.720 -11.566 19.484 1.00 97.75 208 ARG A O 1
ATOM 1664 N N . LEU A 1 209 ? -8.005 -9.447 19.780 1.00 98.19 209 LEU A N 1
ATOM 1665 C CA . LEU A 1 209 ? -8.821 -8.838 18.739 1.00 98.19 209 LEU A CA 1
ATOM 1666 C C . LEU A 1 209 ? -8.367 -9.312 17.353 1.00 98.19 209 LEU A C 1
ATOM 1668 O O . LEU A 1 209 ? -9.195 -9.764 16.569 1.00 98.19 209 LEU A O 1
ATOM 1672 N N . LEU A 1 210 ? -7.061 -9.325 17.078 1.00 98.44 210 LEU A N 1
ATOM 1673 C CA . LEU A 1 210 ? -6.511 -9.882 15.841 1.00 98.44 210 LEU A CA 1
ATOM 1674 C C . LEU A 1 210 ? -6.870 -11.361 15.683 1.00 98.44 210 LEU A C 1
ATOM 1676 O O . LEU A 1 210 ? -7.296 -11.785 14.609 1.00 98.44 210 LEU A O 1
ATOM 1680 N N . HIS A 1 211 ? -6.760 -12.142 16.759 1.00 98.25 211 HIS A N 1
ATOM 1681 C CA . HIS A 1 211 ? -7.149 -13.547 16.740 1.00 98.25 211 HIS A CA 1
ATOM 1682 C C . HIS A 1 211 ? -8.644 -13.744 16.441 1.00 98.25 211 HIS A C 1
ATOM 1684 O O . HIS A 1 211 ? -9.012 -14.651 15.696 1.00 98.25 211 HIS A O 1
ATOM 1690 N N . LEU A 1 212 ? -9.518 -12.868 16.949 1.00 97.88 212 LEU A N 1
ATOM 1691 C CA . LEU A 1 212 ? -10.932 -12.857 16.571 1.00 97.88 212 LEU A CA 1
ATOM 1692 C C . LEU A 1 212 ? -11.106 -12.628 15.062 1.00 97.88 212 LEU A C 1
ATOM 1694 O O . LEU A 1 212 ? -11.861 -13.366 14.429 1.00 97.88 212 LEU A O 1
ATOM 1698 N N . LEU A 1 213 ? -10.395 -11.653 14.482 1.00 98.00 213 LEU A N 1
ATOM 1699 C CA . LEU A 1 213 ? -10.444 -11.395 13.037 1.00 98.00 213 LEU A CA 1
ATOM 1700 C C . LEU A 1 213 ? -9.966 -12.611 12.227 1.00 98.00 213 LEU A C 1
ATOM 1702 O O . LEU A 1 213 ? -10.515 -12.891 11.163 1.00 98.00 213 LEU A O 1
ATOM 1706 N N . GLN A 1 214 ? -8.962 -13.341 12.725 1.00 97.88 214 GLN A N 1
ATOM 1707 C CA . GLN A 1 214 ? -8.462 -14.581 12.120 1.00 97.88 214 GLN A CA 1
ATOM 1708 C C . GLN A 1 214 ? -9.509 -15.696 12.137 1.00 97.88 214 GLN A C 1
ATOM 1710 O O . GLN A 1 214 ? -9.772 -16.292 11.097 1.00 97.88 214 GLN A O 1
ATOM 1715 N N . ILE A 1 215 ? -10.131 -15.954 13.293 1.00 97.00 215 ILE A N 1
ATOM 1716 C CA . ILE A 1 215 ? -11.154 -17.003 13.441 1.00 97.00 215 ILE A CA 1
ATOM 1717 C C . ILE A 1 215 ? -12.365 -16.732 12.543 1.00 97.00 215 ILE A C 1
ATOM 1719 O O . ILE A 1 215 ? -12.938 -17.664 11.986 1.00 97.00 215 ILE A O 1
ATOM 1723 N N . LEU A 1 216 ? -12.763 -15.466 12.410 1.00 96.06 216 LEU A N 1
ATOM 1724 C CA . LEU A 1 216 ? -13.887 -15.063 11.563 1.00 96.06 216 LEU A CA 1
ATOM 1725 C C . LEU A 1 216 ? -13.533 -14.999 10.063 1.00 96.06 216 LEU A C 1
ATOM 1727 O O . LEU A 1 216 ? -14.396 -14.656 9.265 1.00 96.06 216 LEU A O 1
ATOM 1731 N N . ASP A 1 217 ? -12.282 -15.293 9.692 1.00 95.81 217 ASP A N 1
ATOM 1732 C CA . ASP A 1 217 ? -11.696 -15.137 8.352 1.00 95.81 217 ASP A CA 1
ATOM 1733 C C . ASP A 1 217 ? -12.021 -13.804 7.651 1.00 95.81 217 ASP A C 1
ATOM 1735 O O . ASP A 1 217 ? -12.193 -13.737 6.434 1.00 95.81 217 ASP A O 1
ATOM 1739 N N .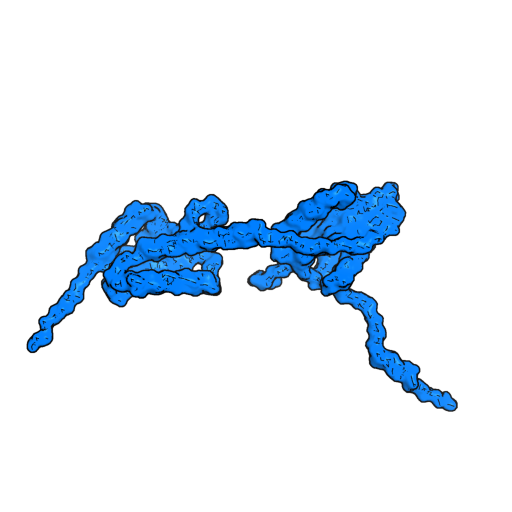 VAL A 1 218 ? -12.079 -12.710 8.414 1.00 94.75 218 VAL A N 1
ATOM 1740 C CA . VAL A 1 218 ? -12.359 -11.391 7.834 1.00 94.75 218 VAL A CA 1
ATOM 1741 C C . VAL A 1 218 ? -11.122 -10.823 7.149 1.00 94.75 218 VAL A C 1
ATOM 1743 O O . VAL A 1 218 ? -9.991 -10.997 7.616 1.00 94.75 218 VAL A O 1
ATOM 1746 N N . ARG A 1 219 ? -11.333 -10.130 6.032 1.00 96.25 219 ARG A N 1
ATOM 1747 C CA . ARG A 1 219 ? -10.269 -9.602 5.172 1.00 96.25 219 ARG A CA 1
ATOM 1748 C C . ARG A 1 219 ? -10.532 -8.139 4.853 1.00 96.25 219 ARG A C 1
ATOM 1750 O O . ARG A 1 219 ? -11.684 -7.724 4.786 1.00 96.25 219 ARG A O 1
ATOM 1757 N N . ASN A 1 220 ? -9.457 -7.397 4.612 1.00 97.12 220 ASN A N 1
ATOM 1758 C CA . ASN A 1 220 ? -9.465 -5.999 4.183 1.00 97.12 220 ASN A CA 1
ATOM 1759 C C . ASN A 1 220 ? -10.242 -5.078 5.132 1.00 97.12 220 ASN A C 1
ATOM 1761 O O . ASN A 1 220 ? -11.018 -4.225 4.705 1.00 97.12 220 ASN A O 1
ATOM 1765 N N . VAL A 1 221 ? -10.048 -5.276 6.438 1.00 98.06 221 VAL A N 1
ATOM 1766 C CA . VAL A 1 221 ? -10.784 -4.549 7.476 1.00 98.06 221 VAL A CA 1
ATOM 1767 C C . VAL A 1 221 ? -9.902 -4.235 8.675 1.00 98.06 221 VAL A C 1
ATOM 1769 O O . VAL A 1 221 ? -9.048 -5.033 9.076 1.00 98.06 221 VAL A O 1
ATOM 1772 N N . MET A 1 222 ? -10.131 -3.055 9.240 1.00 98.44 222 MET A N 1
ATOM 1773 C CA . MET A 1 222 ? -9.593 -2.597 10.510 1.00 98.44 222 MET A CA 1
ATOM 1774 C C . MET A 1 222 ? -10.735 -2.456 11.508 1.00 98.44 222 MET A C 1
ATOM 1776 O O . MET A 1 222 ? -11.792 -1.912 11.181 1.00 98.44 222 MET A O 1
ATOM 1780 N N . VAL A 1 223 ? -10.500 -2.915 12.735 1.00 98.69 223 VAL A N 1
ATOM 1781 C CA . VAL A 1 223 ? -11.398 -2.693 13.868 1.00 98.69 223 VAL A CA 1
ATOM 1782 C C . VAL A 1 223 ? -10.620 -2.014 14.986 1.00 98.69 223 VAL A C 1
ATOM 1784 O O . VAL A 1 223 ? -9.567 -2.502 15.393 1.00 98.69 223 VAL A O 1
ATOM 1787 N N . VAL A 1 224 ? -11.164 -0.912 15.494 1.00 98.75 224 VAL A N 1
ATOM 1788 C CA . VAL A 1 224 ? -10.712 -0.217 16.704 1.00 98.75 224 VAL A CA 1
ATOM 1789 C C . VAL A 1 224 ? -11.793 -0.368 17.767 1.00 98.75 224 VAL A C 1
ATOM 1791 O O . VAL A 1 224 ? -12.973 -0.231 17.468 1.00 98.75 224 VAL A O 1
ATOM 1794 N N . VAL A 1 225 ? -11.425 -0.650 19.009 1.00 98.75 225 VAL A N 1
ATOM 1795 C CA . VAL A 1 225 ? -12.339 -0.669 20.150 1.00 98.75 225 VAL A CA 1
ATOM 1796 C C . VAL A 1 225 ? -11.845 0.336 21.178 1.00 98.75 225 VAL A C 1
ATOM 1798 O O . VAL A 1 225 ? -10.852 0.104 21.869 1.00 98.75 225 VAL A O 1
ATOM 1801 N N . SER A 1 226 ? -12.571 1.442 21.296 1.00 98.62 226 SER A N 1
ATOM 1802 C CA . SER A 1 226 ? -12.322 2.464 22.307 1.00 98.62 226 SER A CA 1
ATOM 1803 C C . SER A 1 226 ? -12.958 2.055 23.630 1.00 98.62 226 SER A C 1
ATOM 1805 O O . SER A 1 226 ? -14.152 1.744 23.694 1.00 98.62 226 SER A O 1
ATOM 1807 N N . ARG A 1 227 ? -12.166 2.069 24.702 1.00 98.19 227 ARG A N 1
ATOM 1808 C CA . ARG A 1 227 ? -12.598 1.795 26.073 1.00 98.19 227 ARG A CA 1
ATOM 1809 C C . ARG A 1 227 ? -12.440 3.040 26.938 1.00 98.19 227 ARG A C 1
ATOM 1811 O O . ARG A 1 227 ? -11.348 3.584 27.057 1.00 98.19 227 ARG A O 1
ATOM 1818 N N . TRP A 1 228 ? -13.498 3.416 27.650 1.00 98.31 228 TRP A N 1
ATOM 1819 C CA . TRP A 1 228 ? -13.452 4.411 28.725 1.00 98.31 228 TRP A CA 1
ATOM 1820 C C . TRP A 1 228 ? -13.586 3.704 30.072 1.00 98.31 228 TRP A C 1
ATOM 1822 O O . TRP A 1 228 ? -14.610 3.073 30.342 1.00 98.31 228 TRP A O 1
ATOM 1832 N N . TYR A 1 229 ? -12.547 3.771 30.906 1.00 96.31 229 TYR A N 1
ATOM 1833 C CA . TYR A 1 229 ? -12.531 3.129 32.218 1.00 96.31 229 TYR A CA 1
ATOM 1834 C C . TYR A 1 229 ? -13.453 3.840 33.212 1.00 96.31 229 TYR A C 1
ATOM 1836 O O . TYR A 1 229 ? -13.344 5.039 33.447 1.00 96.31 229 TYR A O 1
ATOM 1844 N N . GLY A 1 230 ? -14.340 3.070 33.844 1.00 93.88 230 GLY A N 1
ATOM 1845 C CA . GLY A 1 230 ? -15.348 3.588 34.771 1.00 93.88 230 GLY A CA 1
ATOM 1846 C C . GLY A 1 230 ? -14.957 3.624 36.250 1.00 93.88 230 GLY A C 1
ATOM 1847 O O . GLY A 1 230 ? -15.829 3.843 37.091 1.00 93.88 230 GLY A O 1
ATOM 1848 N N . GLY A 1 231 ? -13.696 3.338 36.597 1.00 92.81 231 GLY A N 1
ATOM 1849 C CA . GLY A 1 231 ? -13.233 3.270 37.992 1.00 92.81 231 GLY A CA 1
ATOM 1850 C C . GLY A 1 231 ? -13.350 1.893 38.660 1.00 92.81 231 GLY A C 1
ATOM 1851 O O . GLY A 1 231 ? -12.883 1.734 39.784 1.00 92.81 231 GLY A O 1
ATOM 1852 N N . ILE A 1 232 ? -13.932 0.892 37.986 1.00 94.31 232 ILE A N 1
ATOM 1853 C CA . ILE A 1 232 ? -14.108 -0.472 38.510 1.00 94.31 232 ILE A CA 1
ATOM 1854 C C . ILE A 1 232 ? -13.358 -1.475 37.629 1.00 94.31 232 ILE A C 1
ATOM 1856 O O . ILE A 1 232 ? -13.607 -1.572 36.425 1.00 94.31 232 ILE A O 1
ATOM 1860 N N . LEU A 1 233 ? -12.467 -2.265 38.233 1.00 92.00 233 LEU A N 1
ATOM 1861 C CA . LEU A 1 233 ? -11.720 -3.309 37.535 1.00 92.00 233 LEU A CA 1
ATOM 1862 C C . LEU A 1 233 ? -12.656 -4.436 37.075 1.00 92.00 233 LEU A C 1
ATOM 1864 O O . LEU A 1 233 ? -13.262 -5.141 37.878 1.00 92.00 233 LEU A O 1
ATOM 1868 N N . LEU A 1 234 ? -12.737 -4.630 35.758 1.00 93.94 234 LEU A N 1
ATOM 1869 C CA . LEU A 1 234 ? -13.553 -5.676 35.132 1.00 93.94 234 LEU A CA 1
ATOM 1870 C C . LEU A 1 234 ? -12.879 -7.057 35.125 1.00 93.94 234 LEU A C 1
ATOM 1872 O O . LEU A 1 234 ? -13.531 -8.058 34.839 1.00 93.94 234 LEU A O 1
ATOM 1876 N N . GLY A 1 235 ? -11.568 -7.126 35.380 1.00 94.06 235 GLY A N 1
ATOM 1877 C CA . GLY A 1 235 ? -10.817 -8.373 35.247 1.00 94.06 235 GLY A CA 1
ATOM 1878 C C . GLY A 1 235 ? -10.942 -8.948 33.824 1.00 94.06 235 GLY A C 1
ATOM 1879 O O . GLY A 1 235 ? -10.863 -8.178 32.865 1.00 94.06 235 GLY A O 1
ATOM 1880 N N . PRO A 1 236 ? -11.126 -10.268 33.656 1.00 94.56 236 PRO A N 1
ATOM 1881 C CA . PRO A 1 236 ? -11.259 -10.904 32.343 1.00 94.56 236 PRO A CA 1
ATOM 1882 C C . PRO A 1 236 ? -12.492 -10.485 31.527 1.00 94.56 236 PRO A C 1
ATOM 1884 O O . PRO A 1 236 ? -12.482 -10.632 30.305 1.00 94.56 236 PRO A O 1
ATOM 1887 N N . ASP A 1 237 ? -13.548 -9.960 32.160 1.00 95.94 237 ASP A N 1
ATOM 1888 C CA . ASP A 1 237 ? -14.800 -9.631 31.461 1.00 95.94 237 ASP A CA 1
ATOM 1889 C C . ASP A 1 237 ? -14.624 -8.524 30.419 1.00 95.94 237 ASP A C 1
ATOM 1891 O O . ASP A 1 237 ? -15.307 -8.528 29.397 1.00 95.94 237 ASP A O 1
ATOM 1895 N N . ARG A 1 238 ? -13.645 -7.629 30.606 1.00 95.88 238 ARG A N 1
ATOM 1896 C CA . ARG A 1 238 ? -13.319 -6.595 29.612 1.00 95.88 238 ARG A CA 1
ATOM 1897 C C . ARG A 1 238 ? -12.994 -7.182 28.239 1.00 95.88 238 ARG A C 1
ATOM 1899 O O . ARG A 1 238 ? -13.441 -6.647 27.234 1.00 95.88 238 ARG A O 1
ATOM 1906 N N . PHE A 1 239 ? -12.293 -8.317 28.190 1.00 96.81 239 PHE A N 1
ATOM 1907 C CA . PHE A 1 239 ? -11.948 -8.975 26.930 1.00 96.81 239 PHE A CA 1
ATOM 1908 C C . PHE A 1 239 ? -13.182 -9.560 26.240 1.00 96.81 239 PHE A C 1
ATOM 1910 O O . PHE A 1 239 ? -13.237 -9.592 25.012 1.00 96.81 239 PHE A O 1
ATOM 1917 N N . LYS A 1 240 ? -14.191 -9.991 27.012 1.00 96.69 240 LYS A N 1
ATOM 1918 C CA . LYS A 1 240 ? -15.478 -10.423 26.451 1.00 96.69 240 LYS A CA 1
ATOM 1919 C C . LYS A 1 240 ? -16.179 -9.243 25.782 1.00 96.69 240 LYS A C 1
ATOM 1921 O O . LYS A 1 240 ? -16.622 -9.390 24.650 1.00 96.69 240 LYS A O 1
ATOM 1926 N N . HIS A 1 241 ? -16.225 -8.083 26.439 1.00 97.81 241 HIS A N 1
ATOM 1927 C CA . HIS A 1 241 ? -16.845 -6.873 25.884 1.00 97.81 241 HIS A CA 1
ATOM 1928 C C . HIS A 1 241 ? -16.122 -6.373 24.634 1.00 97.81 241 HIS A C 1
ATOM 1930 O O . HIS A 1 241 ? -16.779 -6.149 23.623 1.00 97.81 241 HIS A O 1
ATOM 1936 N N . ILE A 1 242 ? -14.785 -6.313 24.654 1.00 97.94 242 ILE A N 1
ATOM 1937 C CA . ILE A 1 242 ? -13.967 -5.935 23.487 1.00 97.94 242 ILE A CA 1
ATOM 1938 C C . ILE A 1 242 ? -14.287 -6.834 22.286 1.00 97.94 242 ILE A C 1
ATOM 1940 O O . ILE A 1 242 ? -14.642 -6.346 21.213 1.00 97.94 242 ILE A O 1
ATOM 1944 N N . ASN A 1 243 ? -14.240 -8.154 22.483 1.00 97.38 243 ASN A N 1
ATOM 1945 C CA . ASN A 1 243 ? -14.499 -9.114 21.413 1.00 97.38 243 ASN A CA 1
ATOM 1946 C C . ASN A 1 243 ? -15.959 -9.098 20.939 1.00 97.38 243 ASN A C 1
ATOM 1948 O O . ASN A 1 243 ? -16.220 -9.317 19.758 1.00 97.38 243 ASN A O 1
ATOM 1952 N N . ASN A 1 244 ? -16.918 -8.875 21.839 1.00 96.94 244 ASN A N 1
ATOM 1953 C CA . ASN A 1 244 ? -18.335 -8.839 21.485 1.00 96.94 244 ASN A CA 1
ATOM 1954 C C . ASN A 1 244 ? -18.687 -7.574 20.700 1.00 96.94 244 ASN A C 1
ATOM 1956 O O . ASN A 1 244 ? -19.321 -7.697 19.657 1.00 96.94 244 ASN A O 1
ATOM 1960 N N . CYS A 1 245 ? -18.215 -6.398 21.126 1.00 96.81 245 CYS A N 1
ATOM 1961 C CA . CYS A 1 245 ? -18.355 -5.158 20.359 1.00 96.81 245 CYS A CA 1
ATOM 1962 C C . CYS A 1 245 ? -17.786 -5.321 18.943 1.00 96.81 245 CYS A C 1
ATOM 1964 O O . CYS A 1 245 ? -18.479 -5.054 17.963 1.00 96.81 245 CYS A O 1
ATOM 1966 N N . ALA A 1 246 ? -16.549 -5.818 18.831 1.00 98.12 246 ALA A N 1
ATOM 1967 C CA . ALA A 1 246 ? -15.897 -6.041 17.543 1.00 98.12 246 ALA A CA 1
ATOM 1968 C C . ALA A 1 246 ? -16.668 -7.032 16.657 1.00 98.12 246 ALA A C 1
ATOM 1970 O O . ALA A 1 246 ? -16.884 -6.776 15.476 1.00 98.12 246 ALA A O 1
ATOM 1971 N N . ARG A 1 247 ? -17.129 -8.156 17.218 1.00 97.88 247 ARG A N 1
ATOM 1972 C CA . ARG A 1 247 ? -17.918 -9.138 16.466 1.00 97.88 247 ARG A CA 1
ATOM 1973 C C . ARG A 1 247 ? -19.240 -8.555 15.973 1.00 97.88 247 ARG A C 1
ATOM 1975 O O . ARG A 1 247 ? -19.610 -8.824 14.837 1.00 97.88 247 ARG A O 1
ATOM 1982 N N . ASN A 1 248 ? -19.940 -7.790 16.807 1.00 97.44 248 ASN A N 1
ATOM 1983 C CA . ASN A 1 248 ? -21.246 -7.241 16.455 1.00 97.44 248 ASN A CA 1
ATOM 1984 C C . ASN A 1 248 ? -21.145 -6.310 15.245 1.00 97.44 248 ASN A C 1
ATOM 1986 O O . ASN A 1 248 ? -21.867 -6.527 14.277 1.00 97.44 248 ASN A O 1
ATOM 1990 N N . ILE A 1 249 ? -20.191 -5.369 15.250 1.00 98.25 249 ILE A N 1
ATOM 1991 C CA . ILE A 1 249 ? -20.004 -4.457 14.111 1.00 98.25 249 ILE A CA 1
ATOM 1992 C C . ILE A 1 249 ? -19.541 -5.195 12.846 1.00 98.25 249 ILE A C 1
ATOM 1994 O O . ILE A 1 249 ? -19.960 -4.857 11.746 1.00 98.25 249 ILE A O 1
ATOM 1998 N N . LEU A 1 250 ? -18.722 -6.247 12.980 1.00 98.00 250 LEU A N 1
ATOM 1999 C CA . LEU A 1 250 ? -18.307 -7.070 11.837 1.00 98.00 250 LEU A CA 1
ATOM 2000 C C . LEU A 1 250 ? -19.492 -7.811 11.209 1.00 98.00 250 LEU A C 1
ATOM 2002 O O . LEU A 1 250 ? -19.532 -7.969 9.994 1.00 98.00 250 LEU A O 1
ATOM 2006 N N . VAL A 1 251 ? -20.441 -8.288 12.016 1.00 96.56 251 VAL A N 1
ATOM 2007 C CA . VAL A 1 251 ? -21.658 -8.943 11.511 1.00 96.56 251 VAL A CA 1
ATOM 2008 C C . VAL A 1 251 ? -22.608 -7.921 10.890 1.00 96.56 251 VAL A C 1
ATOM 2010 O O . VAL A 1 251 ? -23.144 -8.173 9.815 1.00 96.56 251 VAL A O 1
ATOM 2013 N N . GLU A 1 252 ? -22.801 -6.777 11.545 1.00 96.44 252 GLU A N 1
ATOM 2014 C CA . GLU A 1 252 ? -23.663 -5.686 11.075 1.00 96.44 252 GLU A CA 1
ATOM 2015 C C . GLU A 1 252 ? -23.216 -5.150 9.708 1.00 96.44 252 GLU A C 1
ATOM 2017 O O . GLU A 1 252 ? -24.032 -5.014 8.801 1.00 96.44 252 GLU A O 1
ATOM 2022 N N . GLU A 1 253 ? -21.909 -4.951 9.528 1.00 96.88 253 GLU A N 1
ATOM 2023 C CA . GLU A 1 253 ? -21.315 -4.462 8.278 1.00 96.88 253 GLU A CA 1
ATOM 2024 C C . GLU A 1 253 ? -21.001 -5.594 7.274 1.00 96.88 253 GLU A C 1
ATOM 2026 O O . GLU A 1 253 ? -20.353 -5.364 6.255 1.00 96.88 253 GLU A O 1
ATOM 2031 N N . GLY A 1 254 ? -21.445 -6.831 7.538 1.00 95.12 254 GLY A N 1
ATOM 2032 C CA . GLY A 1 254 ? -21.387 -7.941 6.578 1.00 95.12 254 GLY A CA 1
ATOM 2033 C C . GLY A 1 254 ? -20.021 -8.616 6.395 1.00 95.12 254 GLY A C 1
ATOM 2034 O O . GLY A 1 254 ? -19.850 -9.394 5.459 1.00 95.12 254 GLY A O 1
ATOM 2035 N N . TYR A 1 255 ? -19.057 -8.375 7.285 1.00 94.62 255 TYR A N 1
ATOM 2036 C CA . TYR A 1 255 ? -17.745 -9.040 7.277 1.00 94.62 255 TYR A CA 1
ATOM 2037 C C . TYR A 1 255 ? -17.775 -10.439 7.897 1.00 94.62 255 TYR A C 1
ATOM 2039 O O . TYR A 1 255 ? -16.919 -11.262 7.584 1.00 94.62 255 TYR A O 1
ATOM 2047 N N . ALA A 1 256 ? -18.734 -10.722 8.780 1.00 91.06 256 ALA A N 1
ATOM 2048 C CA . ALA A 1 256 ? -18.870 -12.012 9.447 1.00 91.06 256 ALA A CA 1
ATOM 2049 C C . ALA A 1 256 ? -20.306 -12.543 9.359 1.00 91.06 256 ALA A C 1
ATOM 2051 O O . ALA A 1 256 ? -21.276 -11.791 9.427 1.00 91.06 256 ALA A O 1
ATOM 2052 N N . ALA A 1 257 ? -20.457 -13.865 9.248 1.00 85.44 257 ALA A N 1
ATOM 2053 C CA . ALA A 1 257 ? -21.773 -14.493 9.215 1.00 85.44 257 ALA A CA 1
ATOM 2054 C C . ALA A 1 257 ? -22.513 -14.317 10.553 1.00 85.44 257 ALA A C 1
ATOM 2056 O O . ALA A 1 257 ? -21.947 -14.547 11.627 1.00 85.44 257 ALA A O 1
ATOM 2057 N N . SER A 1 258 ? -23.808 -13.983 10.499 1.00 72.19 258 SER A N 1
ATOM 2058 C CA . SER A 1 258 ? -24.648 -13.978 11.696 1.00 72.19 258 SER A CA 1
ATOM 2059 C C . SER A 1 258 ? -24.775 -15.405 12.233 1.00 72.19 258 SER A C 1
ATOM 2061 O O . SER A 1 258 ? -25.294 -16.287 11.549 1.00 72.19 258 SER A O 1
ATOM 2063 N N . THR A 1 259 ? -24.367 -15.644 13.477 1.00 55.25 259 THR A N 1
ATOM 2064 C CA . THR A 1 259 ? -24.532 -16.947 14.146 1.00 55.25 259 THR A CA 1
ATOM 2065 C C . THR A 1 259 ? -25.989 -17.277 14.488 1.00 55.25 259 THR A C 1
ATOM 2067 O O . THR A 1 259 ? -26.275 -18.375 14.970 1.00 55.25 259 THR A O 1
ATOM 2070 N N . VAL A 1 260 ? -26.938 -16.379 14.195 1.00 47.97 260 VAL A N 1
ATOM 2071 C CA . VAL A 1 260 ? -28.371 -16.673 14.263 1.00 47.97 260 VAL A CA 1
ATOM 2072 C C . VAL A 1 260 ? -28.736 -17.594 13.098 1.00 47.97 260 VAL A C 1
ATOM 2074 O O . VAL A 1 260 ? -29.124 -17.150 12.018 1.00 47.97 260 VAL A O 1
ATOM 2077 N N . ARG A 1 261 ? -28.633 -18.909 13.320 1.00 39.47 261 ARG A N 1
ATOM 2078 C CA . ARG A 1 261 ? -29.321 -19.902 12.489 1.00 39.47 261 ARG A CA 1
ATOM 2079 C C . ARG A 1 261 ? -30.821 -19.605 12.564 1.00 39.47 261 ARG A C 1
ATOM 2081 O O . ARG A 1 261 ? -31.474 -19.988 13.532 1.00 39.47 261 ARG A O 1
ATOM 2088 N N . ARG A 1 262 ? -31.382 -18.915 11.566 1.00 40.75 262 ARG A N 1
ATOM 2089 C CA . ARG A 1 262 ? -32.832 -18.969 11.340 1.00 40.75 262 ARG A CA 1
ATOM 2090 C C . ARG A 1 262 ? -33.159 -20.428 11.007 1.00 40.75 262 ARG A C 1
ATOM 2092 O O . ARG A 1 262 ? -32.448 -21.000 10.179 1.00 40.75 262 ARG A O 1
ATOM 2099 N N . PRO A 1 263 ? -34.165 -21.058 11.635 1.00 38.94 263 PRO A N 1
ATOM 2100 C CA . PRO A 1 263 ? -34.629 -22.359 11.175 1.00 38.94 263 PRO A CA 1
ATOM 2101 C C . PRO A 1 263 ? -34.973 -22.239 9.688 1.00 38.94 263 PRO A C 1
ATOM 2103 O O . PRO A 1 263 ? -35.704 -21.320 9.311 1.00 38.94 263 PRO A O 1
ATOM 2106 N N . SER A 1 264 ? -34.413 -23.112 8.849 1.00 43.94 264 SER A N 1
ATOM 2107 C CA . SER A 1 264 ? -34.789 -23.190 7.438 1.00 43.94 264 SER A CA 1
ATOM 2108 C C . SER A 1 264 ? -36.298 -23.424 7.333 1.00 43.94 264 SER A C 1
ATOM 2110 O O . SER A 1 264 ? -36.879 -24.120 8.172 1.00 43.94 264 SER A O 1
ATOM 2112 N N . GLU A 1 265 ? -36.953 -22.854 6.318 1.00 45.44 265 GLU A N 1
ATOM 2113 C CA . GLU A 1 265 ? -38.391 -23.066 6.095 1.00 45.44 265 GLU A CA 1
ATOM 2114 C C . GLU A 1 265 ? -38.748 -24.557 5.954 1.00 45.44 265 GLU A C 1
ATOM 2116 O O . GLU A 1 265 ? -39.837 -24.961 6.353 1.00 45.44 265 GLU A O 1
ATOM 2121 N N . GLU A 1 266 ? -37.803 -25.409 5.544 1.00 44.59 266 GLU A N 1
ATOM 2122 C CA . GLU A 1 266 ? -37.954 -26.872 5.537 1.00 44.59 266 GLU A CA 1
ATOM 2123 C C . GLU A 1 266 ? -38.255 -27.460 6.927 1.00 44.59 266 GLU A C 1
ATOM 2125 O O . GLU A 1 266 ? -39.051 -28.391 7.054 1.00 44.59 266 GLU A O 1
ATOM 2130 N N . SER A 1 267 ? -37.718 -26.871 8.000 1.00 46.94 267 SER A N 1
ATOM 2131 C CA . SER A 1 267 ? -37.984 -27.337 9.370 1.00 46.94 267 SER A CA 1
ATOM 2132 C C . SER A 1 267 ? -39.397 -26.985 9.859 1.00 46.94 267 SER A C 1
ATOM 2134 O O . SER A 1 267 ? -39.901 -27.622 10.785 1.00 46.94 267 SER A O 1
ATOM 2136 N N . ARG A 1 268 ? -40.068 -25.998 9.241 1.00 49.50 268 ARG A N 1
ATOM 2137 C CA . ARG A 1 268 ? -41.472 -25.659 9.545 1.00 49.50 268 ARG A CA 1
ATOM 2138 C C . ARG A 1 268 ? -42.458 -26.629 8.898 1.00 49.50 268 ARG A C 1
ATOM 2140 O O . ARG A 1 268 ? -43.494 -26.906 9.498 1.00 49.50 268 ARG A O 1
ATOM 2147 N N . PHE A 1 269 ? -42.127 -27.195 7.738 1.00 45.94 269 PHE A N 1
ATOM 2148 C CA . PHE A 1 269 ? -42.991 -28.173 7.070 1.00 45.94 269 PHE A CA 1
ATOM 2149 C C . PHE A 1 269 ? -42.964 -29.557 7.734 1.00 45.94 269 PHE A C 1
ATOM 2151 O O . PHE A 1 269 ? -43.976 -30.256 7.724 1.00 45.94 269 PHE A O 1
ATOM 2158 N N . GLN A 1 270 ? -41.872 -29.929 8.410 1.00 47.44 270 GLN A N 1
ATOM 2159 C CA . GLN A 1 270 ? -41.785 -31.226 9.092 1.00 47.44 270 GLN A CA 1
ATOM 2160 C C . GLN A 1 270 ? -42.599 -31.301 10.402 1.00 47.44 270 GLN A C 1
ATOM 2162 O O . GLN A 1 270 ? -42.908 -32.398 10.867 1.00 47.44 270 GLN A O 1
ATOM 2167 N N . LEU A 1 271 ? -42.969 -30.164 11.011 1.00 47.47 271 LEU A N 1
ATOM 2168 C CA . LEU A 1 271 ? -43.747 -30.146 12.262 1.00 47.47 271 LEU A CA 1
ATOM 2169 C C . LEU A 1 271 ? -45.272 -30.179 12.041 1.00 47.47 271 LEU A C 1
ATOM 2171 O O . LEU A 1 271 ? -46.010 -30.474 12.978 1.00 47.47 271 LEU A O 1
ATOM 2175 N N . LEU A 1 272 ? -45.742 -29.918 10.815 1.00 46.62 272 LEU A N 1
ATOM 2176 C CA . LEU A 1 272 ? -47.165 -29.947 10.442 1.00 46.62 272 LEU A CA 1
ATOM 2177 C C . LEU A 1 272 ? -47.628 -31.296 9.861 1.00 46.62 272 LEU A C 1
ATOM 2179 O O . LEU A 1 272 ? -48.812 -31.472 9.598 1.00 46.62 272 LEU A O 1
ATOM 2183 N N . LEU A 1 273 ? -46.721 -32.265 9.703 1.00 44.06 273 LEU A N 1
ATOM 2184 C CA . LEU A 1 273 ? -47.011 -33.606 9.178 1.00 44.06 273 LEU A CA 1
ATOM 2185 C C . LEU A 1 273 ? -46.771 -34.703 10.226 1.00 44.06 273 LEU A C 1
ATOM 2187 O O . LEU A 1 273 ? -46.202 -35.750 9.925 1.00 44.06 273 LEU A O 1
ATOM 2191 N N . ARG A 1 274 ? -47.201 -34.488 11.476 1.00 45.59 274 ARG A N 1
ATOM 2192 C CA . ARG A 1 274 ? -47.415 -35.616 12.396 1.00 45.59 274 ARG A CA 1
ATOM 2193 C C . ARG A 1 274 ? -48.826 -36.161 12.165 1.00 45.59 274 ARG A C 1
ATOM 2195 O O . ARG A 1 274 ? -49.776 -35.424 12.422 1.00 45.59 274 ARG A O 1
ATOM 2202 N N . PRO A 1 275 ? -48.995 -37.416 11.707 1.00 45.59 275 PRO A N 1
ATOM 2203 C CA . PRO A 1 275 ? -50.305 -38.045 11.681 1.00 45.59 275 PRO A CA 1
ATOM 2204 C C . PRO A 1 275 ? -50.827 -38.141 13.113 1.00 45.59 275 PRO A C 1
ATOM 2206 O O . PRO A 1 275 ? -50.134 -38.635 14.005 1.00 45.59 275 PRO A O 1
ATOM 2209 N N . SER A 1 276 ? -52.043 -37.655 13.333 1.00 51.09 276 SER A N 1
ATOM 2210 C CA . SER A 1 276 ? -52.824 -37.974 14.521 1.00 51.09 276 SER A CA 1
ATOM 2211 C C . SER A 1 276 ? -53.190 -39.456 14.450 1.00 51.09 276 SER A C 1
ATOM 2213 O O . SER A 1 276 ? -54.214 -39.814 13.874 1.00 51.09 276 SER A O 1
ATOM 2215 N N . ASN A 1 277 ? -52.324 -40.323 14.969 1.00 42.88 277 ASN A N 1
ATOM 2216 C CA . ASN A 1 277 ? -52.688 -41.716 15.177 1.00 42.88 277 ASN A CA 1
ATOM 2217 C C . ASN A 1 277 ? -53.525 -41.823 16.455 1.00 42.88 277 ASN A C 1
ATOM 2219 O O . ASN A 1 277 ? -53.090 -41.397 17.528 1.00 42.88 277 ASN A O 1
ATOM 2223 N N . LEU A 1 278 ? -54.734 -42.350 16.248 1.00 40.03 278 LEU A N 1
ATOM 2224 C CA . LEU A 1 278 ? -55.565 -43.071 17.211 1.00 40.03 278 LEU A CA 1
ATOM 2225 C C . LEU A 1 278 ? -54.764 -44.118 17.994 1.00 40.03 278 LEU A C 1
ATOM 2227 O O . LEU A 1 278 ? -53.832 -44.708 17.398 1.00 40.03 278 LEU A O 1
#

Organism: Takifugu rubripes (NCBI:txid31033)

Solvent-accessible surface area (backbone atoms only — not comparable to full-atom values): 15765 Å² total; per-residue (Å²): 138,92,81,78,86,76,80,74,82,51,60,66,61,49,49,55,50,49,57,49,48,44,67,74,45,42,90,37,40,42,81,74,35,73,93,72,36,28,35,37,34,57,45,52,41,87,48,91,73,75,68,43,65,36,37,44,34,38,34,54,49,91,50,31,40,57,82,38,72,73,46,75,48,78,53,38,101,82,63,50,72,68,61,41,51,54,54,51,51,54,51,50,50,53,43,70,77,40,71,52,45,90,51,66,67,58,48,53,50,51,53,30,49,52,40,37,55,50,43,50,51,55,48,49,61,56,73,68,61,73,81,59,70,75,44,75,44,71,68,51,74,57,73,68,24,37,38,32,19,34,37,30,62,29,87,47,79,63,49,53,52,51,51,51,55,56,48,47,70,39,65,72,58,57,64,29,67,21,64,21,25,22,36,31,26,69,39,77,96,73,76,43,73,56,64,55,59,38,28,54,84,42,81,69,47,6,63,51,45,38,49,50,40,56,76,55,66,45,65,31,35,34,42,36,40,36,28,38,77,42,88,55,90,61,71,76,55,51,60,53,52,53,50,48,36,47,50,49,43,33,33,74,74,66,56,32,82,71,83,74,77,70,80,56,71,70,64,60,59,65,70,76,67,68,80,87,74,130

Foldseek 3Di:
DDDDPPPDQPVVQVVVLLVVCCVVQPPQKADPDVVQQKIKGWAWLPDPPPIFIKIKIWGDDSCPPAADDIDIDIDGPPCDDPNVVVLVVVLVVQCVVQRGHDCVVVNRVSVNVSNNVVRVVVVVCVVPDDQFDKDKFDWDADLQKIKIKIKTFAQDVVSVVSNVVVQCVPVVQVPFQAWWKKAWAQDPVVRDIDIDIDCRPVPPLRVLLNVLCVVQVFHRMMMIMGMHDRPDDPPPVVSVNSSVNSVVVCCVVPRGPDPPPDPDVVVVVVVVPDDPDD

Secondary structure (DSSP, 8-state):
----------HHHHHHHHHHHHHHHGGGEEEEETTTTEEEEEEE---SSS--EEEEEEE--TTTTTTSPPEEEEE-TT--HHHHHHHHHHHHHHHHHTTTS--HHHHHHHHHHHHHHHHHHHHHHHHTPPPPPPEE-PPEEETTEEEEEEEEE-SSHHHHHHHHHHHHHSHHHHTSSEEEEEEEEEEGGGTEEEEEEE-TTSTTHHHHHHHHHHHTT--SEEEEEEEE--SS--TTHHHHHHHHHHHHHHHHTTSS--S--PPPHHHHHTTS------